Protein AF-A0A4Q3BVZ7-F1 (afdb_monomer)

Structure (mmCIF, N/CA/C/O backbone):
data_AF-A0A4Q3BVZ7-F1
#
_entry.id   AF-A0A4Q3BVZ7-F1
#
loop_
_atom_site.group_PDB
_atom_site.id
_atom_site.type_symbol
_atom_site.label_atom_id
_atom_site.label_alt_id
_atom_site.label_comp_id
_atom_site.label_asym_id
_atom_site.label_entity_id
_atom_site.label_seq_id
_atom_site.pdbx_PDB_ins_code
_atom_site.Cartn_x
_atom_site.Cartn_y
_atom_site.Cartn_z
_atom_site.occupancy
_atom_site.B_iso_or_equiv
_atom_site.auth_seq_id
_atom_site.auth_comp_id
_atom_site.auth_asym_id
_atom_site.auth_atom_id
_atom_site.pdbx_PDB_model_num
ATOM 1 N N . MET A 1 1 ? -24.307 -18.449 21.831 1.00 55.50 1 MET A N 1
ATOM 2 C CA . MET A 1 1 ? -22.964 -18.952 21.449 1.00 55.50 1 MET A CA 1
ATOM 3 C C . MET A 1 1 ? -21.964 -18.497 22.498 1.00 55.50 1 MET A C 1
ATOM 5 O O . MET A 1 1 ? -21.941 -17.309 22.785 1.00 55.50 1 MET A O 1
ATOM 9 N N . SER A 1 2 ? -21.179 -19.414 23.074 1.00 75.94 2 SER A N 1
ATOM 10 C CA . SER A 1 2 ? -20.132 -19.080 24.054 1.00 75.94 2 SER A CA 1
ATOM 11 C C . SER A 1 2 ? -19.159 -18.036 23.490 1.00 75.94 2 SER A C 1
ATOM 13 O O . SER A 1 2 ? -18.745 -18.138 22.331 1.00 75.94 2 SER A O 1
ATOM 15 N N . THR A 1 3 ? -18.784 -17.053 24.313 1.00 72.00 3 THR A N 1
ATOM 16 C CA . THR A 1 3 ? -17.763 -16.035 24.020 1.00 72.00 3 THR A CA 1
ATOM 17 C C . THR A 1 3 ? -16.492 -16.671 23.453 1.00 72.00 3 THR A C 1
ATOM 19 O O . THR A 1 3 ? -15.963 -16.180 22.461 1.00 72.00 3 THR A O 1
ATOM 22 N N . ALA A 1 4 ? -16.086 -17.839 23.965 1.00 73.94 4 ALA A N 1
ATOM 23 C CA . ALA A 1 4 ? -14.935 -18.592 23.467 1.00 73.94 4 ALA A CA 1
ATOM 24 C C . ALA A 1 4 ? -15.100 -19.056 22.006 1.00 73.94 4 ALA A C 1
ATOM 26 O O . ALA A 1 4 ? -14.177 -18.922 21.209 1.00 73.94 4 ALA A O 1
ATOM 27 N N . LYS A 1 5 ? -16.294 -19.525 21.611 1.00 68.69 5 LYS A N 1
ATOM 28 C CA . LYS A 1 5 ? -16.582 -19.941 20.224 1.00 68.69 5 LYS A CA 1
ATOM 29 C C . LYS A 1 5 ? -16.585 -18.745 19.266 1.00 68.69 5 LYS A C 1
ATOM 31 O O . LYS A 1 5 ? -16.128 -18.862 18.132 1.00 68.69 5 LYS A O 1
ATOM 36 N N . LYS A 1 6 ? -17.062 -17.582 19.729 1.00 69.94 6 LYS A N 1
ATOM 37 C CA . LYS A 1 6 ? -17.028 -16.329 18.958 1.00 69.94 6 LYS A CA 1
ATOM 38 C C . LYS A 1 6 ? -15.591 -15.829 18.778 1.00 69.94 6 LYS A C 1
ATOM 40 O O . LYS A 1 6 ? -15.213 -15.520 17.655 1.00 69.94 6 LYS A O 1
ATOM 45 N N . PHE A 1 7 ? -14.785 -15.819 19.841 1.00 70.44 7 PHE A N 1
ATOM 46 C CA . PHE A 1 7 ? -13.363 -15.472 19.769 1.00 70.44 7 PHE A CA 1
ATOM 47 C C . PHE A 1 7 ? -12.587 -16.422 18.855 1.00 70.44 7 PHE A C 1
ATOM 49 O O . PHE A 1 7 ? -11.911 -15.951 17.949 1.00 70.44 7 PHE A O 1
ATOM 56 N N . ALA A 1 8 ? -12.743 -17.739 19.011 1.00 74.25 8 ALA A N 1
ATOM 57 C CA . ALA A 1 8 ? -12.078 -18.724 18.157 1.00 74.25 8 ALA A CA 1
ATOM 58 C C . ALA A 1 8 ? -12.426 -18.533 16.670 1.00 74.25 8 ALA A C 1
ATOM 60 O O . ALA A 1 8 ? -11.534 -18.545 15.825 1.00 74.25 8 ALA A O 1
ATOM 61 N N . GLY A 1 9 ? -13.700 -18.276 16.347 1.00 73.31 9 GLY A N 1
ATOM 62 C CA . GLY A 1 9 ? -14.125 -17.991 14.974 1.00 73.31 9 GLY A CA 1
ATOM 63 C C . GLY A 1 9 ? -13.544 -16.689 14.412 1.00 73.31 9 GLY A C 1
ATOM 64 O O . GLY A 1 9 ? -13.112 -16.651 13.262 1.00 73.31 9 GLY A O 1
ATOM 65 N N . GLN A 1 10 ? -13.482 -15.622 15.216 1.00 70.88 10 GLN A N 1
ATOM 66 C CA . GLN A 1 10 ? -12.877 -14.355 14.794 1.00 70.88 10 GLN A CA 1
ATOM 67 C C . GLN A 1 10 ? -11.361 -14.492 14.601 1.00 70.88 10 GLN A C 1
ATOM 69 O O . GLN A 1 10 ? -10.842 -14.053 13.577 1.00 70.88 10 GLN A O 1
ATOM 74 N N . THR A 1 11 ? -10.666 -15.149 15.530 1.00 75.94 11 THR A N 1
ATOM 75 C CA . THR A 1 11 ? -9.227 -15.425 15.440 1.00 75.94 11 THR A CA 1
ATOM 76 C C . THR A 1 11 ? -8.896 -16.297 14.236 1.00 75.94 11 THR A C 1
ATOM 78 O O . THR A 1 11 ? -7.927 -16.005 13.545 1.00 75.94 11 THR A O 1
ATOM 81 N N . ALA A 1 12 ? -9.713 -17.310 13.932 1.00 79.12 12 ALA A N 1
ATOM 82 C CA . ALA A 1 12 ? -9.538 -18.119 12.732 1.00 79.12 12 ALA A CA 1
ATOM 83 C C . ALA A 1 12 ? -9.635 -17.256 11.466 1.00 79.12 12 ALA A C 1
ATOM 85 O O . ALA A 1 12 ? -8.724 -17.275 10.653 1.00 79.12 12 ALA A O 1
ATOM 86 N N . ILE A 1 13 ? -10.665 -16.415 11.326 1.00 74.12 13 ILE A N 1
ATOM 87 C CA . ILE A 1 13 ? -10.833 -15.569 10.129 1.00 74.12 13 ILE A CA 1
ATOM 88 C C . ILE A 1 13 ? -9.694 -14.548 9.987 1.00 74.12 13 ILE A C 1
ATOM 90 O O . ILE A 1 13 ? -9.124 -14.401 8.901 1.00 74.12 13 ILE A O 1
ATOM 94 N N . TYR A 1 14 ? -9.343 -13.842 11.067 1.00 72.75 14 TYR A N 1
ATOM 95 C CA . TYR A 1 14 ? -8.252 -12.864 11.037 1.00 72.75 14 TYR A CA 1
ATOM 96 C C . TYR A 1 14 ? -6.899 -13.542 10.789 1.00 72.75 14 TYR A C 1
ATOM 98 O O . TYR A 1 14 ? -6.142 -13.095 9.929 1.00 72.75 14 TYR A O 1
ATOM 106 N N . GLY A 1 15 ? -6.629 -14.649 11.482 1.00 78.31 15 GLY A N 1
ATOM 107 C CA . GLY A 1 15 ? -5.410 -15.437 11.337 1.00 78.31 15 GLY A CA 1
ATOM 108 C C . GLY A 1 15 ? -5.263 -16.014 9.934 1.00 78.31 15 GLY A C 1
ATOM 109 O O . GLY A 1 15 ? -4.227 -15.816 9.309 1.00 78.31 15 GLY A O 1
ATOM 110 N N . THR A 1 16 ? -6.310 -16.636 9.386 1.00 80.75 16 THR A N 1
ATOM 111 C CA . THR A 1 16 ? -6.315 -17.148 8.010 1.00 80.75 16 THR A CA 1
ATOM 112 C C . THR A 1 16 ? -6.066 -16.028 7.005 1.00 80.75 16 THR A C 1
ATOM 114 O O . THR A 1 16 ? -5.244 -16.201 6.112 1.00 80.75 16 THR A O 1
ATOM 117 N N . THR A 1 17 ? -6.685 -14.855 7.177 1.00 77.69 17 THR A N 1
ATOM 118 C CA . THR A 1 17 ? -6.429 -13.692 6.309 1.00 77.69 17 THR A CA 1
ATOM 119 C C . THR A 1 17 ? -4.948 -13.297 6.330 1.00 77.69 17 THR A C 1
ATOM 121 O O . THR A 1 17 ? -4.344 -13.087 5.280 1.00 77.69 17 THR A O 1
ATOM 124 N N . THR A 1 18 ? -4.331 -13.232 7.515 1.00 79.25 18 THR A N 1
ATOM 125 C CA . THR A 1 18 ? -2.904 -12.905 7.660 1.00 79.25 18 THR A CA 1
ATOM 126 C C . THR A 1 18 ? -1.993 -13.988 7.081 1.00 79.25 18 THR A C 1
ATOM 128 O O . THR A 1 18 ? -0.994 -13.663 6.440 1.00 79.25 18 THR A O 1
ATOM 131 N N . VAL A 1 19 ? -2.325 -15.265 7.277 1.00 85.25 19 VAL A N 1
ATOM 132 C CA . VAL A 1 19 ? -1.561 -16.393 6.728 1.00 85.25 19 VAL A CA 1
ATOM 133 C C . VAL A 1 19 ? -1.613 -16.375 5.204 1.00 85.25 19 VAL A C 1
ATOM 135 O O . VAL A 1 19 ? -0.565 -16.438 4.573 1.00 85.25 19 VAL A O 1
ATOM 138 N N . VAL A 1 20 ? -2.797 -16.205 4.609 1.00 83.81 20 VAL A N 1
ATOM 139 C CA . VAL A 1 20 ? -2.958 -16.097 3.150 1.00 83.81 20 VAL A CA 1
ATOM 140 C C . VAL A 1 20 ? -2.167 -14.911 2.604 1.00 83.81 20 VAL A C 1
ATOM 142 O O . VAL A 1 20 ? -1.452 -15.070 1.619 1.00 83.81 20 VAL A O 1
ATOM 145 N N . GLN A 1 21 ? -2.220 -13.753 3.272 1.00 79.56 21 GLN A N 1
ATOM 146 C CA . GLN A 1 21 ? -1.420 -12.588 2.889 1.00 79.56 21 GLN A CA 1
ATOM 147 C C . GLN A 1 21 ? 0.079 -12.925 2.858 1.00 79.56 21 GLN A C 1
ATOM 149 O O . GLN A 1 21 ? 0.749 -12.634 1.871 1.00 79.56 21 GLN A O 1
ATOM 154 N N . ARG A 1 22 ? 0.603 -13.580 3.903 1.00 83.50 22 ARG A N 1
ATOM 155 C CA . ARG A 1 22 ? 2.021 -13.970 3.967 1.00 83.50 22 ARG A CA 1
ATOM 156 C C . ARG A 1 22 ? 2.394 -15.009 2.912 1.00 83.50 22 ARG A C 1
ATOM 158 O O . ARG A 1 22 ? 3.423 -14.852 2.270 1.00 83.50 22 ARG A O 1
ATOM 165 N N . LEU A 1 23 ? 1.560 -16.028 2.705 1.00 86.44 23 LEU A N 1
ATOM 166 C CA . LEU A 1 23 ? 1.794 -17.066 1.698 1.00 86.44 23 LEU A CA 1
ATOM 167 C C . LEU A 1 23 ? 1.825 -16.484 0.283 1.00 86.44 23 LEU A C 1
ATOM 169 O O . LEU A 1 23 ? 2.722 -16.815 -0.488 1.00 86.44 23 LEU A O 1
ATOM 173 N N . LEU A 1 24 ? 0.896 -15.580 -0.046 1.00 83.44 24 LEU A N 1
ATOM 174 C CA . LEU A 1 24 ? 0.897 -14.884 -1.332 1.00 83.44 24 LEU A CA 1
ATOM 175 C C . LEU A 1 24 ? 2.172 -14.056 -1.506 1.00 83.44 24 LEU A C 1
ATOM 177 O O . LEU A 1 24 ? 2.826 -14.181 -2.537 1.00 83.44 24 LEU A O 1
ATOM 181 N N . SER A 1 25 ? 2.584 -13.286 -0.493 1.00 80.69 25 SER A N 1
ATOM 182 C CA . SER A 1 25 ? 3.858 -12.556 -0.538 1.00 80.69 25 SER A CA 1
ATOM 183 C C . SER A 1 25 ? 5.056 -13.488 -0.754 1.00 80.69 25 SER A C 1
ATOM 185 O O . SER A 1 25 ? 5.913 -13.187 -1.581 1.00 80.69 25 SER A O 1
ATOM 187 N N . SER A 1 26 ? 5.094 -14.643 -0.083 1.00 83.31 26 SER A N 1
ATOM 188 C CA . SER A 1 26 ? 6.157 -15.639 -0.258 1.00 83.31 26 SER A CA 1
ATOM 189 C C . SER A 1 26 ? 6.184 -16.262 -1.656 1.00 83.31 26 SER A C 1
ATOM 191 O O . SER A 1 26 ? 7.265 -16.578 -2.142 1.00 83.31 26 SER A O 1
ATOM 193 N N . ILE A 1 27 ? 5.032 -16.428 -2.315 1.00 84.94 27 ILE A N 1
ATOM 194 C CA . ILE A 1 27 ? 4.938 -16.945 -3.693 1.00 84.94 27 ILE A CA 1
ATOM 195 C C . ILE A 1 27 ? 5.289 -15.861 -4.725 1.00 84.94 27 ILE A C 1
ATOM 197 O O . ILE A 1 27 ? 5.869 -16.165 -5.765 1.00 84.94 27 ILE A O 1
ATOM 201 N N . LEU A 1 28 ? 4.991 -14.591 -4.445 1.00 81.31 28 LEU A N 1
ATOM 202 C CA . LEU A 1 28 ? 5.341 -13.469 -5.323 1.00 81.31 28 LEU A CA 1
ATOM 203 C C . LEU A 1 28 ? 6.846 -13.238 -5.415 1.00 81.31 28 LEU A C 1
ATOM 205 O O . LEU A 1 28 ? 7.345 -12.918 -6.488 1.00 81.31 28 LEU A O 1
ATOM 209 N N . THR A 1 29 ? 7.584 -13.428 -4.321 1.00 83.62 29 THR A N 1
ATOM 210 C CA . THR A 1 29 ? 9.043 -13.263 -4.303 1.00 83.62 29 THR A CA 1
ATOM 211 C C . THR A 1 29 ? 9.761 -14.053 -5.411 1.00 83.62 29 THR A C 1
ATOM 213 O O . THR A 1 29 ? 10.442 -13.418 -6.216 1.00 83.62 29 THR A O 1
ATOM 216 N N . PRO A 1 30 ? 9.615 -15.391 -5.537 1.00 83.25 30 PRO A N 1
ATOM 217 C CA . PRO A 1 30 ? 10.257 -16.149 -6.611 1.00 83.25 30 PRO A CA 1
ATOM 218 C C . PRO A 1 30 ? 9.713 -15.808 -8.005 1.00 83.25 30 PRO A C 1
ATOM 220 O O . PRO A 1 30 ? 10.413 -16.005 -8.996 1.00 83.25 30 PRO A O 1
ATOM 223 N N . LEU A 1 31 ? 8.479 -15.302 -8.112 1.00 83.38 31 LEU A N 1
ATOM 224 C CA . LEU A 1 31 ? 7.929 -14.831 -9.384 1.00 83.38 31 LEU A CA 1
ATOM 225 C C . LEU A 1 31 ? 8.618 -13.541 -9.839 1.00 83.38 31 LEU A C 1
ATOM 227 O O . LEU A 1 31 ? 9.029 -13.447 -10.994 1.00 83.38 31 LEU A O 1
ATOM 231 N N . TYR A 1 32 ? 8.806 -12.581 -8.931 1.00 81.69 32 TYR A N 1
ATOM 232 C CA . TYR A 1 32 ? 9.495 -11.329 -9.228 1.00 81.69 32 TYR A CA 1
ATOM 233 C C . TYR A 1 32 ? 10.983 -11.536 -9.513 1.00 81.69 32 TYR A C 1
ATOM 235 O O . TYR A 1 32 ? 11.488 -10.963 -10.474 1.00 81.69 32 TYR A O 1
ATOM 243 N N . THR A 1 33 ? 11.681 -12.385 -8.755 1.00 83.38 33 THR A N 1
ATOM 244 C CA . THR A 1 33 ? 13.119 -12.632 -8.975 1.00 83.38 33 THR A CA 1
ATOM 245 C C . THR A 1 33 ? 13.423 -13.405 -10.258 1.00 83.38 33 THR A C 1
ATOM 247 O O . THR A 1 33 ? 14.532 -13.310 -10.771 1.00 83.38 33 THR A O 1
ATOM 250 N N . ARG A 1 34 ? 12.460 -14.166 -10.797 1.00 83.25 34 ARG A N 1
ATOM 251 C CA . ARG A 1 34 ? 12.578 -14.805 -12.121 1.00 83.25 34 ARG A CA 1
ATOM 252 C C . ARG A 1 34 ? 12.228 -13.865 -13.270 1.00 83.25 34 ARG A C 1
ATOM 254 O O . ARG A 1 34 ? 12.722 -14.059 -14.376 1.00 83.25 34 ARG A O 1
ATOM 261 N N . ALA A 1 35 ? 11.340 -12.904 -13.031 1.00 78.81 35 ALA A N 1
ATOM 262 C CA . ALA A 1 35 ? 10.851 -11.998 -14.062 1.00 78.81 35 ALA A CA 1
ATOM 263 C C . ALA A 1 35 ? 11.710 -10.737 -14.235 1.00 78.81 35 ALA A C 1
ATOM 265 O O . ALA A 1 35 ? 11.787 -10.204 -15.342 1.00 78.81 35 ALA A O 1
ATOM 266 N N . TYR A 1 36 ? 12.343 -10.264 -13.161 1.00 78.06 36 TYR A N 1
ATOM 267 C CA . TYR A 1 36 ? 13.145 -9.044 -13.142 1.00 78.06 36 TYR A CA 1
ATOM 268 C C . TYR A 1 36 ? 14.621 -9.339 -12.871 1.00 78.06 36 TYR A C 1
ATOM 270 O O . TYR A 1 36 ? 14.962 -10.274 -12.150 1.00 78.06 36 TYR A O 1
ATOM 278 N N . ASP A 1 37 ? 15.502 -8.496 -13.418 1.00 77.81 37 ASP A N 1
ATOM 279 C CA . ASP A 1 37 ? 16.935 -8.540 -13.119 1.00 77.81 37 ASP A CA 1
ATOM 280 C C . ASP A 1 37 ? 17.181 -8.310 -11.610 1.00 77.81 37 ASP A C 1
ATOM 282 O O . ASP A 1 37 ? 16.508 -7.462 -11.007 1.00 77.81 37 ASP A O 1
ATOM 286 N N . PRO A 1 38 ? 18.147 -9.001 -10.975 1.00 78.00 38 PRO A N 1
ATOM 287 C CA . PRO A 1 38 ? 18.458 -8.818 -9.557 1.00 78.00 38 PRO A CA 1
ATOM 288 C C . PRO A 1 38 ? 18.690 -7.359 -9.140 1.00 78.00 38 PRO A C 1
ATOM 290 O O . PRO A 1 38 ? 18.253 -6.955 -8.060 1.00 78.00 38 PRO A O 1
ATOM 293 N N . LYS A 1 39 ? 19.329 -6.544 -9.995 1.00 74.56 39 LYS A N 1
ATOM 294 C CA . LYS A 1 39 ? 19.569 -5.115 -9.715 1.00 74.56 39 LYS A CA 1
ATOM 295 C C . LYS A 1 39 ? 18.266 -4.339 -9.590 1.00 74.56 39 LYS A C 1
ATOM 297 O O . LYS A 1 39 ? 18.135 -3.448 -8.759 1.00 74.56 39 LYS A O 1
ATOM 302 N N . VAL A 1 40 ? 17.306 -4.706 -10.420 1.00 72.50 40 VAL A N 1
ATOM 303 C CA . VAL A 1 40 ? 16.006 -4.069 -10.534 1.00 72.50 40 VAL A CA 1
ATOM 304 C C . VAL A 1 40 ? 15.074 -4.534 -9.405 1.00 72.50 40 VAL A C 1
ATOM 306 O O . VAL A 1 40 ? 14.408 -3.718 -8.772 1.00 72.50 40 VAL A O 1
ATOM 309 N N . TYR A 1 41 ? 15.090 -5.824 -9.063 1.00 78.50 41 TYR A N 1
ATOM 310 C CA . TYR A 1 41 ? 14.353 -6.353 -7.910 1.00 78.50 41 TYR A CA 1
ATOM 311 C C . TYR A 1 41 ? 14.866 -5.794 -6.567 1.00 78.50 41 TYR A C 1
ATOM 313 O O . TYR A 1 41 ? 14.081 -5.545 -5.648 1.00 78.50 41 TYR A O 1
ATOM 321 N N . SER A 1 42 ? 16.173 -5.531 -6.453 1.00 76.81 42 SER A N 1
ATOM 322 C CA . SER A 1 42 ? 16.777 -4.908 -5.265 1.00 76.81 42 SER A CA 1
ATOM 323 C C . SER A 1 42 ? 16.171 -3.536 -4.945 1.00 76.81 42 SER A C 1
ATOM 325 O O . SER A 1 42 ? 15.941 -3.231 -3.772 1.00 76.81 42 SER A O 1
ATOM 327 N N . VAL A 1 43 ? 15.810 -2.749 -5.965 1.00 76.81 43 VAL A N 1
ATOM 328 C CA . VAL A 1 43 ? 15.083 -1.475 -5.809 1.00 76.81 43 VAL A CA 1
ATOM 329 C C . VAL A 1 43 ? 13.773 -1.676 -5.073 1.00 76.81 43 VAL A C 1
ATOM 331 O O . VAL A 1 43 ? 13.500 -1.018 -4.071 1.00 76.81 43 VAL A O 1
ATOM 334 N N . PHE A 1 44 ? 12.967 -2.605 -5.583 1.00 76.62 44 PHE A N 1
ATOM 335 C CA . PHE A 1 44 ? 11.649 -2.910 -5.058 1.00 76.62 44 PHE A CA 1
ATOM 336 C C . PHE A 1 44 ? 11.740 -3.356 -3.599 1.00 76.62 44 PHE A C 1
ATOM 338 O O . PHE A 1 44 ? 11.052 -2.809 -2.737 1.00 76.62 44 PHE A O 1
ATOM 345 N N . SER A 1 45 ? 12.657 -4.283 -3.307 1.00 81.19 45 SER A N 1
ATOM 346 C CA . SER A 1 45 ? 12.884 -4.765 -1.944 1.00 81.19 45 SER A CA 1
ATOM 347 C C . SER A 1 45 ? 13.334 -3.638 -1.004 1.00 81.19 45 SER A C 1
ATOM 349 O O . SER A 1 45 ? 12.892 -3.576 0.144 1.00 81.19 45 SER A O 1
ATOM 351 N N . THR A 1 46 ? 14.185 -2.728 -1.483 1.00 83.31 46 THR A N 1
ATOM 352 C CA . THR A 1 46 ? 14.691 -1.589 -0.702 1.00 83.31 46 THR A CA 1
ATOM 353 C C . THR A 1 46 ? 13.567 -0.610 -0.367 1.00 83.31 46 THR A C 1
ATOM 355 O O . THR A 1 46 ? 13.375 -0.268 0.799 1.00 83.31 46 THR A O 1
ATOM 358 N N . LEU A 1 47 ? 12.754 -0.227 -1.358 1.00 84.25 47 LEU A N 1
ATOM 359 C CA . LEU A 1 47 ? 11.586 0.633 -1.152 1.00 84.25 47 LEU A CA 1
ATOM 360 C C . LEU A 1 47 ? 10.578 0.002 -0.180 1.00 84.25 47 LEU A C 1
ATOM 362 O O . LEU A 1 47 ? 10.154 0.660 0.765 1.00 84.25 47 LEU A O 1
ATOM 366 N N . TYR A 1 48 ? 10.253 -1.285 -0.327 1.00 83.69 48 TYR A N 1
ATOM 367 C CA . TYR A 1 48 ? 9.355 -1.978 0.609 1.00 83.69 48 TYR A CA 1
ATOM 368 C C . TYR A 1 48 ? 9.916 -2.083 2.034 1.00 83.69 48 TYR A C 1
ATOM 370 O O . TYR A 1 48 ? 9.152 -2.097 2.999 1.00 83.69 48 TYR A O 1
ATOM 378 N N . SER A 1 49 ? 11.240 -2.107 2.191 1.00 87.50 49 SER A N 1
ATOM 379 C CA . SER A 1 49 ? 11.872 -2.087 3.514 1.00 87.50 49 SER A CA 1
ATOM 380 C C . SER A 1 49 ? 11.680 -0.724 4.187 1.00 87.50 49 SER A C 1
ATOM 382 O O . SER A 1 49 ? 11.278 -0.658 5.350 1.00 87.50 49 SER A O 1
ATOM 384 N N . TYR A 1 50 ? 11.860 0.370 3.437 1.00 88.88 50 TYR A N 1
ATOM 385 C CA . TYR A 1 50 ? 11.524 1.715 3.911 1.00 88.88 50 TYR A CA 1
ATOM 386 C C . TYR A 1 50 ? 10.024 1.884 4.179 1.00 88.88 50 TYR A C 1
ATOM 388 O O . TYR A 1 50 ? 9.658 2.568 5.134 1.00 88.88 50 TYR A O 1
ATOM 396 N N . ALA A 1 51 ? 9.155 1.224 3.405 1.00 89.31 51 ALA A N 1
ATOM 397 C CA . ALA A 1 51 ? 7.707 1.289 3.599 1.00 89.31 51 ALA A CA 1
ATOM 398 C C . ALA A 1 51 ? 7.283 0.835 4.991 1.00 89.31 51 ALA A C 1
ATOM 400 O O . ALA A 1 51 ? 6.446 1.479 5.612 1.00 89.31 51 ALA A O 1
ATOM 401 N N . ALA A 1 52 ? 7.872 -0.251 5.500 1.00 87.69 52 ALA A N 1
ATOM 402 C CA . ALA A 1 52 ? 7.535 -0.772 6.821 1.00 87.69 52 ALA A CA 1
ATOM 403 C C . ALA A 1 52 ? 7.819 0.256 7.930 1.00 87.69 52 ALA A C 1
ATOM 405 O O . ALA A 1 52 ? 6.999 0.450 8.829 1.00 87.69 52 ALA A O 1
ATOM 406 N N . VAL A 1 53 ? 8.956 0.952 7.834 1.00 91.12 53 VAL A N 1
ATOM 407 C CA . VAL A 1 53 ? 9.353 1.997 8.788 1.00 91.12 53 VAL A CA 1
ATOM 408 C C . VAL A 1 53 ? 8.460 3.229 8.644 1.00 91.12 53 VAL A C 1
ATOM 410 O O . VAL A 1 53 ? 7.926 3.728 9.635 1.00 91.12 53 VAL A O 1
ATOM 413 N N . LEU A 1 54 ? 8.254 3.696 7.410 1.00 92.31 54 LEU A N 1
ATOM 414 C CA . LEU A 1 54 ? 7.432 4.871 7.128 1.00 92.31 54 LEU A CA 1
ATOM 415 C C . LEU A 1 54 ? 5.968 4.648 7.512 1.00 92.31 54 LEU A C 1
ATOM 417 O O . LEU A 1 54 ? 5.365 5.548 8.082 1.00 92.31 54 LEU A O 1
ATOM 421 N N . GLN A 1 55 ? 5.413 3.451 7.308 1.00 90.44 55 GLN A N 1
ATOM 422 C CA . GLN A 1 55 ? 4.054 3.144 7.755 1.00 90.44 55 GLN A CA 1
ATOM 423 C C . GLN A 1 55 ? 3.913 3.105 9.264 1.00 90.44 55 GLN A C 1
ATOM 425 O O . GLN A 1 55 ? 2.899 3.572 9.777 1.00 90.44 55 GLN A O 1
ATOM 430 N N . ALA A 1 56 ? 4.907 2.596 9.993 1.00 88.88 56 ALA A N 1
ATOM 431 C CA . ALA A 1 56 ? 4.881 2.675 11.448 1.00 88.88 56 ALA A CA 1
ATOM 432 C C . ALA A 1 56 ? 4.857 4.140 11.925 1.00 88.88 56 ALA A C 1
ATOM 434 O O . ALA A 1 56 ? 4.106 4.476 12.844 1.00 88.88 56 ALA A O 1
ATOM 435 N N . LEU A 1 57 ? 5.622 5.013 11.260 1.00 91.31 57 LEU A N 1
ATOM 436 C CA . LEU A 1 57 ? 5.661 6.447 11.543 1.00 91.31 57 LEU A CA 1
ATOM 437 C C . LEU A 1 57 ? 4.339 7.146 11.182 1.00 91.31 57 LEU A C 1
ATOM 439 O O . LEU A 1 57 ? 3.778 7.853 12.016 1.00 91.31 57 LEU A O 1
ATOM 443 N N . LEU A 1 58 ? 3.818 6.917 9.973 1.00 90.62 58 LEU A N 1
ATOM 444 C CA . LEU A 1 58 ? 2.592 7.538 9.454 1.00 90.62 58 LEU A CA 1
ATOM 445 C C . LEU A 1 58 ? 1.335 7.075 10.187 1.00 90.62 58 LEU A C 1
ATOM 447 O O . LEU A 1 58 ? 0.430 7.871 10.429 1.00 90.62 58 LEU A O 1
ATOM 451 N N . ALA A 1 59 ? 1.287 5.805 10.593 1.00 87.50 59 ALA A N 1
ATOM 452 C CA . ALA A 1 59 ? 0.215 5.307 11.441 1.00 87.50 59 ALA A CA 1
ATOM 453 C C . ALA A 1 59 ? 0.227 5.974 12.825 1.00 87.50 59 ALA A C 1
ATOM 455 O O . ALA A 1 59 ? -0.803 5.966 13.494 1.00 87.50 59 ALA A O 1
ATOM 456 N N . PHE A 1 60 ? 1.367 6.527 13.264 1.00 86.62 60 PHE A N 1
ATOM 457 C CA . PHE A 1 60 ? 1.537 7.309 14.493 1.00 86.62 60 PHE A CA 1
ATOM 458 C C . PHE A 1 60 ? 0.926 6.649 15.748 1.00 86.62 60 PHE A C 1
ATOM 460 O O . PHE A 1 60 ? 0.362 7.308 16.618 1.00 86.62 60 PHE A O 1
ATOM 467 N N . GLY A 1 61 ? 0.941 5.311 15.820 1.00 86.44 61 GLY A N 1
ATOM 468 C CA . GLY A 1 61 ? 0.277 4.561 16.897 1.00 86.44 61 GLY A CA 1
ATOM 469 C C . GLY A 1 61 ? -1.229 4.853 17.043 1.00 86.44 61 GLY A C 1
ATOM 470 O O . GLY A 1 61 ? -1.831 4.561 18.079 1.00 86.44 61 GLY A O 1
ATOM 471 N N . MET A 1 62 ? -1.867 5.437 16.026 1.00 91.50 62 MET A N 1
ATOM 472 C CA . MET A 1 62 ? -3.258 5.879 16.089 1.00 91.50 62 MET A CA 1
ATOM 473 C C . MET A 1 62 ? -4.231 4.717 16.182 1.00 91.50 62 MET A C 1
ATOM 475 O O . MET A 1 62 ? -5.310 4.873 16.739 1.00 91.50 62 MET A O 1
ATOM 479 N N . GLU A 1 63 ?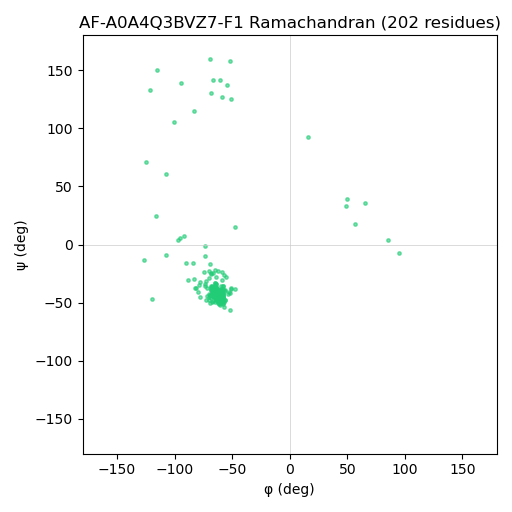 -3.846 3.537 15.708 1.00 88.50 63 GLU A N 1
ATOM 480 C CA . GLU A 1 63 ? -4.647 2.331 15.851 1.00 88.50 63 GLU A CA 1
ATOM 481 C C . GLU A 1 63 ? -4.889 1.967 17.327 1.00 88.50 63 GLU A C 1
ATOM 483 O O . GLU A 1 63 ? -6.035 1.799 17.746 1.00 88.50 63 GLU A O 1
ATOM 488 N N . THR A 1 64 ? -3.833 1.889 18.142 1.00 89.50 64 THR A N 1
ATOM 489 C CA . THR A 1 64 ? -3.955 1.547 19.570 1.00 89.50 64 THR A CA 1
ATOM 490 C C . THR A 1 64 ? -4.656 2.662 20.341 1.00 89.50 64 THR A C 1
ATOM 492 O O . THR A 1 64 ? -5.522 2.397 21.180 1.00 89.50 64 THR A O 1
ATOM 495 N N . THR A 1 65 ? -4.349 3.917 20.002 1.00 91.50 65 THR A N 1
ATOM 496 C CA . THR A 1 65 ? -5.005 5.100 20.567 1.00 91.50 65 THR A CA 1
ATOM 497 C C . THR A 1 65 ? -6.504 5.101 20.266 1.00 91.50 65 THR A C 1
ATOM 499 O O . THR A 1 65 ? -7.308 5.303 21.177 1.00 91.50 65 THR A O 1
ATOM 502 N N . PHE A 1 66 ? -6.895 4.793 19.029 1.00 92.44 66 PHE A N 1
ATOM 503 C CA . PHE A 1 66 ? -8.289 4.693 18.607 1.00 92.44 66 PHE A CA 1
ATOM 504 C C . PHE A 1 66 ? -9.055 3.672 19.456 1.00 92.44 66 PHE A C 1
ATOM 506 O O . PHE A 1 66 ? -10.092 4.015 20.022 1.00 92.44 66 PHE A O 1
ATOM 513 N N . PHE A 1 67 ? -8.523 2.456 19.637 1.00 90.25 67 PHE A N 1
ATOM 514 C CA . PHE A 1 67 ? -9.168 1.444 20.484 1.00 90.25 67 PHE A CA 1
ATOM 515 C C . PHE A 1 67 ? -9.273 1.875 21.949 1.00 90.25 67 PHE A C 1
ATOM 517 O O . PHE A 1 67 ? -10.316 1.681 22.578 1.00 90.25 67 PHE A O 1
ATOM 524 N N . ARG A 1 68 ? -8.225 2.503 22.495 1.00 90.38 68 ARG A N 1
ATOM 525 C CA . ARG A 1 68 ? -8.229 3.005 23.876 1.00 90.38 68 ARG A CA 1
ATOM 526 C C . ARG A 1 68 ? -9.343 4.030 24.097 1.00 90.38 68 ARG A C 1
ATOM 528 O O . ARG A 1 68 ? -10.096 3.912 25.061 1.00 90.38 68 ARG A O 1
ATOM 535 N N . TYR A 1 69 ? -9.466 5.017 23.211 1.00 91.62 69 TYR A N 1
ATOM 536 C CA . TYR A 1 69 ? -10.482 6.066 23.337 1.00 91.62 69 TYR A CA 1
ATOM 537 C C . TYR A 1 69 ? -11.893 5.569 23.025 1.00 91.62 69 TYR A C 1
ATOM 539 O O . TYR A 1 69 ? -12.842 6.030 23.654 1.00 91.62 69 TYR A O 1
ATOM 547 N N . LEU A 1 70 ? -12.038 4.595 22.126 1.00 91.00 70 LEU A N 1
ATOM 548 C CA . LEU A 1 70 ? -13.330 3.982 21.823 1.00 91.00 70 LEU A CA 1
ATOM 549 C C . LEU A 1 70 ? -13.905 3.212 23.025 1.00 91.00 70 LEU A C 1
ATOM 551 O O . LEU A 1 70 ? -15.118 3.217 23.221 1.00 91.00 70 LEU A O 1
ATOM 555 N N . ASN A 1 71 ? -13.040 2.606 23.846 1.00 87.81 71 ASN A N 1
ATOM 556 C CA . ASN A 1 71 ? -13.432 1.954 25.099 1.00 87.81 71 ASN A CA 1
ATOM 557 C C . ASN A 1 71 ? -13.658 2.952 26.247 1.00 87.81 71 ASN A C 1
ATOM 559 O O . ASN A 1 71 ? -14.541 2.738 27.070 1.00 87.81 71 ASN A O 1
ATOM 563 N N . LYS A 1 72 ? -12.877 4.040 26.307 1.00 89.69 72 LYS A N 1
ATOM 564 C CA . LYS A 1 72 ? -12.992 5.066 27.359 1.00 89.69 72 LYS A CA 1
ATOM 565 C C . LYS A 1 72 ? -14.225 5.963 27.192 1.00 89.69 72 LYS A C 1
ATOM 567 O O . LYS A 1 72 ? -14.795 6.394 28.186 1.00 89.69 72 LYS A O 1
ATOM 572 N N . HIS A 1 73 ? -14.624 6.244 25.951 1.00 90.25 73 HIS A N 1
ATOM 573 C CA . HIS A 1 73 ? -15.752 7.119 25.622 1.00 90.25 73 HIS A CA 1
ATOM 574 C C . HIS A 1 73 ? -16.772 6.390 24.730 1.00 90.25 73 HIS A C 1
ATOM 576 O O . HIS A 1 73 ? -16.887 6.694 23.535 1.00 90.25 73 HIS A O 1
ATOM 582 N N . PRO A 1 74 ? -17.520 5.417 25.284 1.00 83.88 74 PRO A N 1
ATOM 583 C CA . PRO A 1 74 ? -18.464 4.601 24.519 1.00 83.88 74 PRO A CA 1
ATOM 584 C C . PRO A 1 74 ? -19.602 5.415 23.883 1.00 83.88 74 PRO A C 1
ATOM 586 O O . PRO A 1 74 ? -20.140 4.989 22.860 1.00 83.88 74 PRO A O 1
ATOM 589 N N . ASP A 1 75 ? -19.910 6.597 24.416 1.00 89.44 75 ASP A N 1
ATOM 590 C CA . ASP A 1 75 ? -20.977 7.477 23.919 1.00 89.44 75 ASP A CA 1
ATOM 591 C C . ASP A 1 75 ? -20.521 8.361 22.743 1.00 89.44 75 ASP A C 1
ATOM 593 O O . ASP A 1 75 ? -21.335 8.902 21.998 1.00 89.44 75 ASP A O 1
ATOM 597 N N . GLN A 1 76 ? -19.206 8.483 22.519 1.00 90.81 76 GLN A N 1
ATOM 598 C CA . GLN A 1 76 ? -18.611 9.415 21.550 1.00 90.81 76 GLN A CA 1
ATOM 599 C C . GLN A 1 76 ? -17.866 8.712 20.404 1.00 90.81 76 GLN A C 1
ATOM 601 O O . GLN A 1 76 ? -17.007 9.302 19.746 1.00 90.81 76 GLN A O 1
ATOM 606 N N . LYS A 1 77 ? -18.211 7.455 20.092 1.00 88.94 77 LYS A N 1
ATOM 607 C CA . LYS A 1 77 ? -17.513 6.637 19.072 1.00 88.94 77 LYS A CA 1
ATOM 608 C C . LYS A 1 77 ? -17.355 7.334 17.717 1.00 88.94 77 LYS A C 1
ATOM 610 O O . LYS A 1 77 ? -16.313 7.207 17.076 1.00 88.94 77 LYS A O 1
ATOM 615 N N . LYS A 1 78 ? -18.372 8.088 17.276 1.00 89.88 78 LYS A N 1
ATO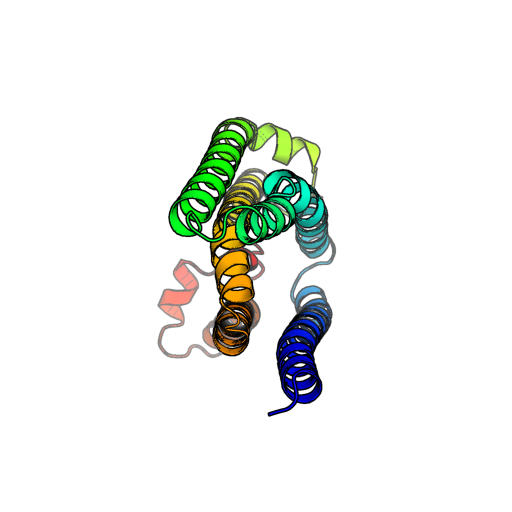M 616 C CA . LYS A 1 78 ? -18.337 8.830 16.003 1.00 89.88 78 LYS A CA 1
ATOM 617 C C . LYS A 1 78 ? -17.292 9.947 16.024 1.00 89.88 78 LYS A C 1
ATOM 619 O O . LYS A 1 78 ? -16.576 10.113 15.041 1.00 89.88 78 LYS A O 1
ATOM 624 N N . GLN A 1 79 ? -17.183 10.672 17.134 1.00 92.44 79 GLN A N 1
ATOM 625 C CA . GLN A 1 79 ? -16.203 11.743 17.303 1.00 92.44 79 GLN A CA 1
ATOM 626 C C . GLN A 1 79 ? -14.782 11.178 17.397 1.00 92.44 79 GLN A C 1
ATOM 628 O O . GLN A 1 79 ? -13.892 11.672 16.713 1.00 92.44 79 GLN A O 1
ATOM 633 N N . VA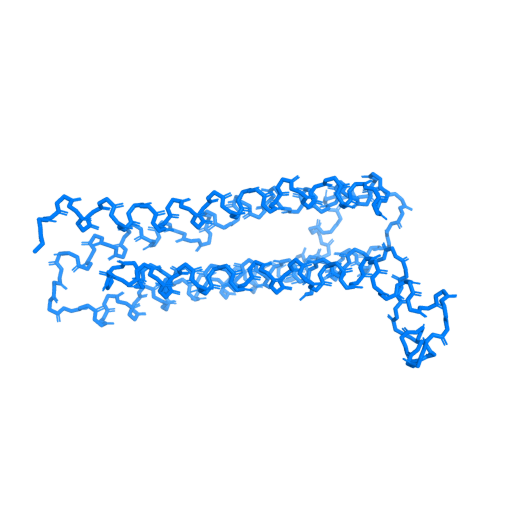L A 1 80 ? -14.586 10.089 18.152 1.00 92.81 80 VAL A N 1
ATOM 634 C CA . VAL A 1 80 ? -13.292 9.386 18.243 1.00 92.81 80 VAL A CA 1
ATOM 635 C C . VAL A 1 80 ? -12.827 8.916 16.863 1.00 92.81 80 VAL A C 1
ATOM 637 O O . VAL A 1 80 ? -11.668 9.121 16.500 1.00 92.81 80 VAL A O 1
ATOM 640 N N . TYR A 1 81 ? -13.732 8.337 16.066 1.00 92.69 81 TYR A N 1
ATOM 641 C CA . TYR A 1 81 ? -13.439 7.957 14.684 1.00 92.69 81 TYR A CA 1
ATOM 642 C C . TYR A 1 81 ? -13.077 9.161 13.815 1.00 92.69 81 TYR A C 1
ATOM 644 O O . TYR A 1 81 ? -12.040 9.130 13.161 1.00 92.69 81 TYR A O 1
ATOM 652 N N . ASN A 1 82 ? -13.902 10.213 13.818 1.00 93.12 82 ASN A N 1
ATOM 653 C CA . ASN A 1 82 ? -13.682 11.380 12.969 1.00 93.12 82 ASN A CA 1
ATOM 654 C C . ASN A 1 82 ? -12.348 12.063 13.300 1.00 93.12 82 ASN A C 1
ATOM 656 O O . ASN A 1 82 ? -11.557 12.323 12.401 1.00 93.12 82 ASN A O 1
ATOM 660 N N . ASN A 1 83 ? -12.052 12.264 14.585 1.00 93.50 83 ASN A N 1
ATOM 661 C CA . ASN A 1 83 ? -10.791 12.858 15.019 1.00 93.50 83 ASN A CA 1
ATOM 662 C C . ASN A 1 83 ? -9.598 11.985 14.622 1.00 93.50 83 ASN A C 1
ATOM 664 O O . ASN A 1 83 ? -8.631 12.495 14.069 1.00 93.50 83 ASN A O 1
ATOM 668 N N . SER A 1 84 ? -9.675 10.669 14.845 1.00 93.25 84 SER A N 1
ATOM 669 C CA . SER A 1 84 ? -8.573 9.763 14.494 1.00 93.25 84 SER A CA 1
ATOM 670 C C . SER A 1 84 ? -8.321 9.736 12.988 1.00 93.25 84 SER A C 1
ATOM 672 O O . SER A 1 84 ? -7.175 9.758 12.548 1.00 93.25 84 SER A O 1
ATOM 674 N N . PHE A 1 85 ? -9.395 9.726 12.199 1.00 93.75 85 PHE A N 1
ATOM 675 C CA . PHE A 1 85 ? -9.335 9.754 10.744 1.00 93.75 85 PHE A CA 1
ATOM 676 C C . PHE A 1 85 ? -8.698 11.048 10.227 1.00 93.75 85 PHE A C 1
ATOM 678 O O . PHE A 1 85 ? -7.775 10.988 9.420 1.00 93.75 85 PHE A O 1
ATOM 685 N N . TRP A 1 86 ? -9.144 12.207 10.723 1.00 93.94 86 TRP A N 1
ATOM 686 C CA . TRP A 1 86 ? -8.609 13.505 10.306 1.00 93.94 86 TRP A CA 1
ATOM 687 C C . TRP A 1 86 ? -7.162 13.721 10.736 1.00 93.94 86 TRP A C 1
ATOM 689 O O . TRP A 1 86 ? -6.390 14.269 9.959 1.00 93.94 86 TRP A O 1
ATOM 699 N N . VAL A 1 87 ? -6.767 13.261 11.925 1.00 94.12 87 VAL A N 1
ATOM 700 C CA . VAL A 1 87 ? -5.371 13.357 12.378 1.00 94.12 87 VAL A CA 1
ATOM 701 C C . VAL A 1 87 ? -4.451 12.563 11.456 1.00 94.12 87 VAL A C 1
ATOM 703 O O . VAL A 1 87 ? -3.474 13.116 10.960 1.00 94.12 87 VAL A O 1
ATOM 706 N N . VAL A 1 88 ? -4.779 11.299 11.166 1.00 93.75 88 VAL A N 1
ATOM 707 C CA . VAL A 1 88 ? -3.963 10.477 10.257 1.00 93.75 88 VAL A CA 1
ATOM 708 C C . VAL A 1 88 ? -3.946 11.066 8.851 1.00 93.75 88 VAL A C 1
ATOM 710 O O . VAL A 1 88 ? -2.891 11.111 8.220 1.00 93.75 88 VAL A O 1
ATOM 713 N N . PHE A 1 89 ? -5.082 11.578 8.373 1.00 93.81 89 PHE A N 1
ATOM 714 C CA . PHE A 1 89 ? -5.152 12.262 7.086 1.00 93.81 89 PHE A CA 1
ATOM 715 C C . PHE A 1 89 ? -4.226 13.485 7.040 1.00 93.81 89 PHE A C 1
ATOM 717 O O . PHE A 1 89 ? -3.407 13.589 6.133 1.00 93.81 89 PHE A O 1
ATOM 724 N N . LEU A 1 90 ? -4.285 14.373 8.036 1.00 94.38 90 LEU A N 1
ATOM 725 C CA . LEU A 1 90 ? -3.445 15.573 8.095 1.00 94.38 90 LEU A CA 1
ATOM 726 C C . LEU A 1 90 ? -1.955 15.236 8.194 1.00 94.38 90 LEU A C 1
ATOM 728 O O . LEU A 1 90 ? -1.159 15.841 7.483 1.00 94.38 90 LEU A O 1
ATOM 732 N N . VAL A 1 91 ? -1.579 14.249 9.013 1.00 94.12 91 VAL A N 1
ATOM 733 C CA . VAL A 1 91 ? -0.192 13.760 9.098 1.00 94.12 91 VAL A CA 1
ATOM 734 C C . VAL A 1 91 ? 0.275 13.223 7.746 1.00 94.12 91 VAL A C 1
ATOM 736 O O . VAL A 1 91 ? 1.377 13.544 7.307 1.00 94.12 91 VAL A O 1
ATOM 739 N N . SER A 1 92 ? -0.574 12.463 7.052 1.00 93.62 92 SER A N 1
ATOM 740 C CA . SER A 1 92 ? -0.238 11.890 5.745 1.00 93.62 92 SER A CA 1
ATOM 741 C C . SER A 1 92 ? -0.109 12.962 4.655 1.00 93.62 92 SER A C 1
ATOM 743 O O . SER A 1 92 ? 0.811 12.905 3.841 1.00 93.62 92 SER A O 1
ATOM 745 N N . ILE A 1 93 ? -0.978 13.979 4.663 1.00 94.44 93 ILE A N 1
ATOM 746 C CA . ILE A 1 93 ? -0.878 15.134 3.759 1.00 94.44 93 ILE A CA 1
ATOM 747 C C . ILE A 1 93 ? 0.377 15.952 4.059 1.00 94.44 93 ILE A C 1
ATOM 749 O O . ILE A 1 93 ? 1.093 16.319 3.132 1.00 94.44 93 ILE A O 1
ATOM 753 N N . PHE A 1 94 ? 0.683 16.208 5.332 1.00 94.69 94 PHE A N 1
ATOM 754 C CA . PHE A 1 94 ? 1.888 16.938 5.718 1.00 94.69 94 PHE A CA 1
ATOM 755 C C . PHE A 1 94 ? 3.156 16.187 5.298 1.00 94.69 94 PHE A C 1
ATOM 757 O O . PHE A 1 94 ? 4.073 16.783 4.735 1.00 94.69 94 PHE A O 1
ATOM 764 N N . PHE A 1 95 ? 3.176 14.866 5.486 1.00 94.44 95 PHE A N 1
ATOM 765 C CA . PHE A 1 95 ? 4.243 14.010 4.982 1.00 94.44 95 PHE A CA 1
ATOM 766 C C . PHE A 1 95 ? 4.392 14.118 3.463 1.00 94.44 95 PHE A C 1
ATOM 768 O O . PHE A 1 95 ? 5.510 14.266 2.985 1.00 94.44 95 PHE A O 1
ATOM 775 N N . LEU A 1 96 ? 3.296 14.097 2.702 1.00 93.88 96 LEU A N 1
ATOM 776 C CA . LEU A 1 96 ? 3.345 14.212 1.243 1.00 93.88 96 LEU A CA 1
ATOM 777 C C . LEU A 1 96 ? 3.849 15.593 0.799 1.00 93.88 96 LEU A C 1
ATOM 779 O O . LEU A 1 96 ? 4.725 15.672 -0.060 1.00 93.88 96 LEU A O 1
ATOM 783 N N . LEU A 1 97 ? 3.350 16.669 1.414 1.00 93.88 97 LEU A N 1
ATOM 784 C CA . LEU A 1 97 ? 3.797 18.041 1.148 1.00 93.88 97 LEU A CA 1
ATOM 785 C C . LEU A 1 97 ? 5.287 18.226 1.436 1.00 93.88 97 LEU A C 1
ATOM 787 O O . LEU A 1 97 ? 5.958 18.954 0.710 1.00 93.88 97 LEU A O 1
ATOM 791 N N . PHE A 1 98 ? 5.807 17.551 2.462 1.00 93.12 98 PHE A N 1
ATOM 792 C CA . PHE A 1 98 ? 7.228 17.573 2.771 1.00 93.12 98 PHE A CA 1
ATOM 793 C C . PHE A 1 98 ? 8.031 16.665 1.834 1.00 93.12 98 PHE A C 1
ATOM 795 O O . PHE A 1 98 ? 9.057 17.083 1.322 1.00 93.12 98 PHE A O 1
ATOM 802 N N . ALA A 1 99 ? 7.580 15.441 1.559 1.00 92.00 99 ALA A N 1
ATOM 803 C CA . ALA A 1 99 ? 8.344 14.450 0.804 1.00 92.00 99 ALA A CA 1
ATOM 804 C C . ALA A 1 99 ? 8.424 14.751 -0.702 1.00 92.00 99 ALA A C 1
ATOM 806 O O . ALA A 1 99 ? 9.460 14.496 -1.316 1.00 92.00 99 ALA A O 1
ATOM 807 N N . VAL A 1 100 ? 7.360 15.296 -1.307 1.00 91.50 100 VAL A N 1
ATOM 808 C CA . VAL A 1 100 ? 7.280 15.519 -2.762 1.00 91.50 100 VAL A CA 1
ATOM 809 C C . VAL A 1 100 ? 8.369 16.469 -3.293 1.00 91.50 100 VAL A C 1
ATOM 811 O O . VAL A 1 100 ? 9.034 16.104 -4.265 1.00 91.50 100 VAL A O 1
ATOM 814 N N . PRO A 1 101 ? 8.632 17.637 -2.678 1.00 92.62 101 PRO A N 1
ATOM 815 C CA . PRO A 1 101 ? 9.724 18.517 -3.102 1.00 92.62 101 PRO A CA 1
ATOM 816 C C . PRO A 1 101 ? 11.107 17.853 -3.063 1.00 92.62 101 PRO A C 1
ATOM 818 O O . PRO A 1 101 ? 11.962 18.163 -3.889 1.00 92.62 101 PRO A O 1
ATOM 821 N N . PHE A 1 102 ? 11.325 16.907 -2.143 1.00 90.56 102 PHE A N 1
ATOM 822 C CA . PHE A 1 102 ? 12.609 16.221 -1.976 1.00 90.56 102 PHE A CA 1
ATOM 823 C C . PHE A 1 102 ? 12.730 14.923 -2.780 1.00 90.56 102 PHE A C 1
ATOM 825 O O . PHE A 1 102 ? 13.732 14.228 -2.632 1.00 90.56 102 PHE A O 1
ATOM 832 N N . ILE A 1 103 ? 11.775 14.586 -3.659 1.00 88.44 103 ILE A N 1
ATOM 833 C CA . ILE A 1 103 ? 11.825 13.339 -4.447 1.00 88.44 103 ILE A CA 1
ATOM 834 C C . ILE A 1 103 ? 13.146 13.198 -5.203 1.00 88.44 103 ILE A C 1
ATOM 836 O O . ILE A 1 103 ? 13.730 12.119 -5.190 1.00 88.44 103 ILE A O 1
ATOM 840 N N . HIS A 1 104 ? 13.645 14.274 -5.813 1.00 85.94 104 HIS A N 1
ATOM 841 C CA . HIS A 1 104 ? 14.911 14.241 -6.544 1.00 85.94 104 HIS A CA 1
ATOM 842 C C . HIS A 1 104 ? 16.102 13.904 -5.628 1.00 85.94 104 HIS A C 1
ATOM 844 O O . HIS A 1 104 ? 16.943 13.068 -5.958 1.00 85.94 104 HIS A O 1
ATOM 850 N N . THR A 1 105 ? 16.149 14.500 -4.433 1.00 85.50 105 THR A N 1
ATOM 851 C CA . THR A 1 105 ? 17.186 14.232 -3.426 1.00 85.50 105 THR A CA 1
ATOM 852 C C . THR A 1 105 ? 17.083 12.812 -2.876 1.00 85.50 105 THR A C 1
ATOM 854 O O . THR A 1 105 ? 18.095 12.125 -2.759 1.00 85.50 105 THR A O 1
ATOM 857 N N . ILE A 1 106 ? 15.866 12.341 -2.588 1.00 82.75 106 ILE A N 1
ATOM 858 C CA . ILE A 1 106 ? 15.598 10.971 -2.130 1.00 82.75 106 ILE A CA 1
ATOM 859 C C . ILE A 1 106 ? 16.033 9.971 -3.211 1.00 82.75 106 ILE A C 1
ATOM 861 O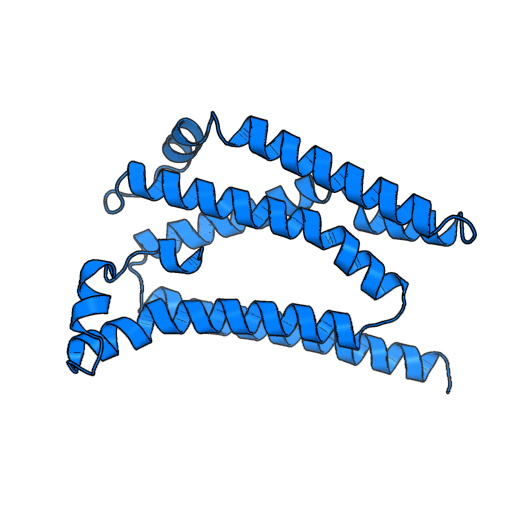 O . ILE A 1 106 ? 16.720 8.995 -2.907 1.00 82.75 106 ILE A O 1
ATOM 865 N N . ALA A 1 107 ? 15.704 10.251 -4.477 1.00 81.75 107 ALA A N 1
ATOM 866 C CA . ALA A 1 107 ? 16.120 9.451 -5.622 1.00 81.75 107 ALA A CA 1
ATOM 867 C C . ALA A 1 107 ? 17.650 9.352 -5.712 1.00 81.75 107 ALA A C 1
ATOM 869 O O . ALA A 1 107 ? 18.205 8.266 -5.875 1.00 81.75 107 ALA A O 1
ATOM 870 N N . GLY A 1 108 ? 18.335 10.486 -5.540 1.00 77.00 108 GLY A N 1
ATOM 871 C CA . GLY A 1 108 ? 19.792 10.568 -5.525 1.00 77.00 108 GLY A CA 1
ATOM 872 C C . GLY A 1 108 ? 20.461 9.902 -4.319 1.00 77.00 108 GLY A C 1
ATOM 873 O O . GLY A 1 108 ? 21.608 9.486 -4.445 1.00 77.00 108 GLY A O 1
ATOM 874 N N . PHE A 1 109 ? 19.779 9.770 -3.177 1.00 76.81 109 PHE A N 1
ATOM 875 C CA . PHE A 1 109 ? 20.321 9.124 -1.974 1.00 76.81 109 PHE A CA 1
ATOM 876 C C . PHE A 1 109 ? 20.212 7.597 -2.029 1.00 76.81 109 PHE A C 1
ATOM 878 O O . PHE A 1 109 ? 21.133 6.896 -1.620 1.00 76.81 109 PHE A O 1
ATOM 885 N N . ILE A 1 110 ? 19.112 7.077 -2.581 1.00 72.69 110 ILE A N 1
ATOM 886 C CA . ILE A 1 110 ? 18.864 5.630 -2.675 1.00 72.69 110 ILE A CA 1
ATOM 887 C C . ILE A 1 110 ? 19.745 4.967 -3.764 1.00 72.69 110 ILE A C 1
ATOM 889 O O . ILE A 1 110 ? 19.807 3.743 -3.793 1.00 72.69 110 ILE A O 1
ATOM 893 N N . LYS A 1 111 ? 20.453 5.754 -4.609 1.00 61.12 111 LYS A N 1
ATOM 894 C CA . LYS A 1 111 ? 21.385 5.349 -5.697 1.00 61.12 111 LYS A CA 1
ATOM 895 C C . LYS A 1 111 ? 21.265 3.884 -6.108 1.00 61.12 111 LYS A C 1
ATOM 897 O O . LYS A 1 111 ? 21.959 3.005 -5.599 1.00 61.12 111 LYS A O 1
ATOM 902 N N . ILE A 1 112 ? 20.437 3.637 -7.108 1.00 56.22 112 ILE A N 1
ATOM 903 C CA . ILE A 1 112 ? 20.281 2.307 -7.684 1.00 56.22 112 ILE A CA 1
ATOM 904 C C . ILE A 1 112 ? 21.200 2.177 -8.891 1.00 56.22 112 ILE A C 1
ATOM 906 O O . ILE A 1 112 ? 21.351 3.115 -9.669 1.00 56.22 112 ILE A O 1
ATOM 910 N N . GLY A 1 113 ? 21.834 1.009 -9.023 1.00 53.75 113 GLY A N 1
ATOM 911 C CA . GLY A 1 113 ? 22.808 0.717 -10.072 1.00 53.75 113 GLY A CA 1
ATOM 912 C C . GLY A 1 113 ? 22.320 1.029 -11.494 1.00 53.75 113 GLY A C 1
ATOM 913 O O . GLY A 1 113 ? 21.124 1.052 -11.760 1.00 53.75 113 GLY A O 1
ATOM 914 N N . ASN A 1 114 ? 23.296 1.211 -12.390 1.00 50.94 114 ASN A N 1
ATOM 915 C CA . ASN A 1 114 ? 23.290 1.788 -13.751 1.00 50.94 114 ASN A CA 1
ATOM 916 C C . ASN A 1 114 ? 22.214 1.345 -14.787 1.00 50.94 114 ASN A C 1
ATOM 918 O O . ASN A 1 114 ? 22.410 1.579 -15.975 1.00 50.94 114 ASN A O 1
ATOM 922 N N . GLY A 1 115 ? 21.119 0.679 -14.407 1.00 54.78 115 GLY A N 1
ATOM 923 C CA . GLY A 1 115 ? 20.097 0.139 -15.314 1.00 54.78 115 GLY A CA 1
ATOM 924 C C . GLY A 1 115 ? 18.750 0.875 -15.345 1.00 54.78 115 GLY A C 1
ATOM 925 O O . GLY A 1 115 ? 17.932 0.546 -16.193 1.00 54.78 115 GLY A O 1
ATOM 926 N N . THR A 1 116 ? 18.475 1.833 -14.449 1.00 62.00 116 THR A N 1
ATOM 927 C CA . THR A 1 116 ? 17.211 2.609 -14.430 1.00 62.00 116 THR A CA 1
ATOM 928 C C . THR A 1 116 ? 17.509 4.100 -14.558 1.00 62.00 116 THR A C 1
ATOM 930 O O . THR A 1 116 ? 18.392 4.610 -13.872 1.00 62.00 116 THR A O 1
ATOM 933 N N . SER A 1 117 ? 16.785 4.807 -15.430 1.00 69.50 117 SER A N 1
ATOM 934 C CA . SER A 1 117 ? 16.937 6.260 -15.566 1.00 69.50 117 SER A CA 1
ATOM 935 C C . SER A 1 117 ? 16.457 6.977 -14.300 1.00 69.50 117 SER A C 1
ATOM 937 O O . SER A 1 117 ? 15.433 6.605 -13.722 1.00 69.50 117 SER A O 1
ATOM 939 N N . GLN A 1 118 ? 17.157 8.041 -13.896 1.00 71.00 118 GLN A N 1
ATOM 940 C CA . GLN A 1 118 ? 16.810 8.857 -12.723 1.00 71.00 118 GLN A CA 1
ATOM 941 C C . GLN A 1 118 ? 15.342 9.317 -12.763 1.00 71.00 118 GLN A C 1
ATOM 943 O O . GLN A 1 118 ? 14.632 9.227 -11.765 1.00 71.00 118 GLN A O 1
ATOM 948 N N . ALA A 1 119 ? 14.857 9.725 -13.939 1.00 75.19 119 ALA A N 1
ATOM 949 C CA . ALA A 1 119 ? 13.482 10.185 -14.124 1.00 75.19 119 ALA A CA 1
ATOM 950 C C . ALA A 1 119 ? 12.435 9.080 -13.880 1.00 75.19 119 ALA A C 1
ATOM 952 O O . ALA A 1 119 ? 11.355 9.343 -13.349 1.00 75.19 119 ALA A O 1
ATOM 953 N N . GLU A 1 120 ? 12.743 7.829 -14.234 1.00 74.38 120 GLU A N 1
ATOM 954 C CA . GLU A 1 120 ? 11.846 6.703 -13.955 1.00 74.38 120 GLU A CA 1
ATOM 955 C C . GLU A 1 120 ? 11.829 6.359 -12.470 1.00 74.38 120 GLU A C 1
ATOM 957 O O . GLU A 1 120 ? 10.771 6.056 -11.916 1.00 74.38 120 GLU A O 1
ATOM 962 N N . PHE A 1 121 ? 12.983 6.462 -11.812 1.00 77.00 121 PHE A N 1
ATOM 963 C CA . PHE A 1 121 ? 13.081 6.194 -10.387 1.00 77.00 121 PHE A CA 1
ATOM 964 C C . PHE A 1 121 ? 12.326 7.233 -9.548 1.00 77.00 121 PHE A C 1
ATOM 966 O O . PHE A 1 121 ? 11.593 6.874 -8.626 1.00 77.00 121 PHE A O 1
ATOM 973 N N . GLU A 1 122 ? 12.394 8.511 -9.922 1.00 83.06 122 GLU A N 1
ATOM 974 C CA . GLU A 1 122 ? 11.556 9.553 -9.319 1.00 83.06 122 GLU A CA 1
ATOM 975 C C . GLU A 1 122 ? 10.060 9.250 -9.471 1.00 83.06 122 GLU A C 1
ATOM 977 O O . GLU A 1 122 ? 9.281 9.472 -8.541 1.00 83.06 122 GLU A O 1
ATOM 982 N N . ARG A 1 123 ? 9.644 8.701 -10.621 1.00 83.19 123 ARG A N 1
ATOM 983 C CA . ARG A 1 123 ? 8.256 8.278 -10.840 1.00 83.19 123 ARG A CA 1
ATOM 984 C C . ARG A 1 123 ? 7.860 7.128 -9.910 1.00 83.19 123 ARG A C 1
ATOM 986 O O . ARG A 1 123 ? 6.757 7.157 -9.369 1.00 83.19 123 ARG A O 1
ATOM 993 N N . TYR A 1 124 ? 8.751 6.169 -9.654 1.00 81.19 124 TYR A N 1
ATOM 994 C CA . TYR A 1 124 ? 8.496 5.096 -8.684 1.00 81.19 124 TYR A CA 1
ATOM 995 C C . TYR A 1 124 ? 8.345 5.629 -7.266 1.00 81.19 124 TYR A C 1
ATOM 997 O O . TYR A 1 124 ? 7.414 5.234 -6.573 1.00 81.19 124 TYR A O 1
ATOM 1005 N N . ILE A 1 125 ? 9.205 6.563 -6.852 1.00 86.56 125 ILE A N 1
ATOM 1006 C CA . ILE A 1 125 ? 9.098 7.196 -5.534 1.00 86.56 125 ILE A CA 1
ATOM 1007 C C . ILE A 1 125 ? 7.760 7.935 -5.403 1.00 86.56 125 ILE A C 1
ATOM 1009 O O . ILE A 1 125 ? 7.126 7.847 -4.357 1.00 86.56 125 ILE A O 1
ATOM 1013 N N . ARG A 1 126 ? 7.269 8.602 -6.457 1.00 89.00 126 ARG A N 1
ATOM 1014 C CA . ARG A 1 126 ? 5.938 9.242 -6.437 1.00 89.00 126 ARG A CA 1
ATOM 1015 C C . ARG A 1 126 ? 4.817 8.239 -6.181 1.00 89.00 126 ARG A C 1
ATOM 1017 O O . ARG A 1 126 ? 3.994 8.476 -5.300 1.00 89.00 126 ARG A O 1
ATOM 1024 N N . TYR A 1 127 ? 4.791 7.128 -6.919 1.00 88.31 127 TYR A N 1
ATOM 1025 C CA . TYR A 1 127 ? 3.787 6.080 -6.706 1.00 88.31 127 TYR A CA 1
ATOM 1026 C C . TYR A 1 127 ? 3.910 5.464 -5.315 1.00 88.31 127 TYR A C 1
ATOM 1028 O O . TYR A 1 127 ? 2.919 5.327 -4.607 1.00 88.31 127 TYR A O 1
ATOM 1036 N N . PHE A 1 128 ? 5.138 5.192 -4.887 1.00 88.19 128 PHE A N 1
ATOM 1037 C CA . PHE A 1 128 ? 5.447 4.664 -3.569 1.00 88.19 128 PHE A CA 1
ATOM 1038 C C . PHE A 1 128 ? 4.940 5.565 -2.432 1.00 88.19 128 PHE A C 1
ATOM 1040 O O . PHE A 1 128 ? 4.250 5.087 -1.536 1.00 88.19 128 PHE A O 1
ATOM 1047 N N . LEU A 1 129 ? 5.213 6.873 -2.486 1.00 91.62 129 LEU A N 1
ATOM 1048 C CA . LEU A 1 129 ? 4.705 7.840 -1.506 1.00 91.62 129 LEU A CA 1
ATOM 1049 C C . LEU A 1 129 ? 3.171 7.885 -1.498 1.00 91.62 129 LEU A C 1
ATOM 1051 O O . LEU A 1 129 ? 2.567 7.960 -0.429 1.00 91.62 129 LEU A O 1
ATOM 1055 N N . GLY A 1 130 ? 2.543 7.798 -2.675 1.00 91.44 130 GLY A N 1
ATOM 1056 C CA . GLY A 1 130 ? 1.089 7.707 -2.802 1.00 91.44 130 GLY A CA 1
ATOM 1057 C C . GLY A 1 130 ? 0.516 6.467 -2.113 1.00 91.44 130 GLY A C 1
ATOM 1058 O O . GLY A 1 130 ? -0.424 6.588 -1.331 1.00 91.44 130 GLY A O 1
ATOM 1059 N N . ILE A 1 131 ? 1.118 5.295 -2.343 1.00 90.12 131 ILE A N 1
ATOM 1060 C CA . ILE A 1 131 ? 0.723 4.032 -1.701 1.00 90.12 131 ILE A CA 1
ATOM 1061 C C . ILE A 1 131 ? 0.830 4.148 -0.178 1.00 90.12 131 ILE A C 1
ATOM 1063 O O . ILE A 1 131 ? -0.125 3.816 0.517 1.00 90.12 131 ILE A O 1
ATOM 1067 N N . LEU A 1 132 ? 1.938 4.683 0.349 1.00 92.19 132 LEU A N 1
ATOM 1068 C CA . LEU A 1 132 ? 2.123 4.860 1.795 1.00 92.19 132 LEU A CA 1
ATOM 1069 C C . LEU A 1 132 ? 1.027 5.723 2.425 1.00 92.19 132 LEU A C 1
ATOM 1071 O O . LEU A 1 132 ? 0.430 5.351 3.435 1.00 92.19 132 LEU A O 1
ATOM 1075 N N . VAL A 1 133 ? 0.729 6.866 1.807 1.00 93.56 133 VAL A N 1
ATOM 1076 C CA . VAL A 1 133 ? -0.302 7.790 2.295 1.00 93.56 133 VAL A CA 1
ATOM 1077 C C . VAL A 1 133 ? -1.686 7.149 2.258 1.00 93.56 133 VAL A C 1
ATOM 1079 O O . VAL A 1 133 ? -2.439 7.268 3.225 1.00 93.56 133 VAL A O 1
ATOM 1082 N N . LEU A 1 134 ? -2.020 6.436 1.181 1.00 92.19 134 LEU A N 1
ATOM 1083 C CA . LEU A 1 134 ? -3.290 5.718 1.072 1.00 92.19 134 LEU A CA 1
ATOM 1084 C C . LEU A 1 134 ? -3.398 4.600 2.116 1.00 92.19 134 LEU A C 1
ATOM 1086 O O . LEU A 1 134 ? -4.418 4.503 2.799 1.00 92.19 134 LEU A O 1
ATOM 1090 N N . ASP A 1 135 ? -2.341 3.813 2.310 1.00 90.56 135 ASP A N 1
ATOM 1091 C CA . ASP A 1 135 ? -2.303 2.749 3.314 1.00 90.56 135 ASP A CA 1
ATOM 1092 C C . ASP A 1 135 ? -2.449 3.304 4.735 1.00 90.56 135 ASP A C 1
ATOM 1094 O O . ASP A 1 135 ? -3.199 2.754 5.549 1.00 90.56 135 ASP A O 1
ATOM 1098 N N . ALA A 1 136 ? -1.762 4.411 5.039 1.00 91.62 136 ALA A N 1
ATOM 1099 C CA . ALA A 1 136 ? -1.855 5.075 6.335 1.00 91.62 136 ALA A CA 1
ATOM 1100 C C . ALA A 1 136 ? -3.280 5.584 6.566 1.00 91.62 136 ALA A C 1
ATOM 1102 O O . ALA A 1 136 ? -3.876 5.339 7.616 1.00 91.62 136 ALA A O 1
ATOM 1103 N N . TRP A 1 137 ? -3.875 6.209 5.552 1.00 91.25 137 TRP A N 1
ATOM 1104 C CA . TRP A 1 137 ? -5.233 6.724 5.628 1.00 91.25 137 TRP A CA 1
ATOM 1105 C C . TRP A 1 137 ? -6.276 5.615 5.826 1.00 91.25 137 TRP A C 1
ATOM 1107 O O . TRP A 1 137 ? -7.183 5.745 6.655 1.00 91.25 137 TRP A O 1
ATOM 1117 N N . CYS A 1 138 ? -6.119 4.482 5.136 1.00 90.94 138 CYS A N 1
ATOM 1118 C CA . CYS A 1 138 ? -6.986 3.316 5.281 1.00 90.94 138 CYS A CA 1
ATOM 1119 C C . CYS A 1 138 ? -6.836 2.594 6.632 1.00 90.94 138 CYS A C 1
ATOM 1121 O O . CYS A 1 138 ? -7.750 1.856 7.022 1.00 90.94 138 CYS A O 1
ATOM 1123 N N . ALA A 1 139 ? -5.757 2.825 7.390 1.00 90.12 139 ALA A N 1
ATOM 1124 C CA . ALA A 1 139 ? -5.532 2.178 8.683 1.00 90.12 139 ALA A CA 1
ATOM 1125 C C . ALA A 1 139 ? -6.687 2.415 9.678 1.00 90.12 139 ALA A C 1
ATOM 1127 O O . ALA A 1 139 ? -7.120 1.481 10.358 1.00 90.12 139 ALA A O 1
ATOM 1128 N N . ILE A 1 140 ? -7.254 3.628 9.722 1.00 91.38 140 ILE A N 1
ATOM 1129 C CA . ILE A 1 140 ? -8.349 3.976 10.646 1.00 91.38 140 ILE A CA 1
ATOM 1130 C C . ILE A 1 140 ? -9.694 3.339 10.248 1.00 91.38 140 ILE A C 1
ATOM 1132 O O . ILE A 1 140 ? -10.322 2.712 11.108 1.00 91.38 140 ILE A O 1
ATOM 1136 N N . PRO A 1 141 ? -10.156 3.403 8.983 1.00 90.12 141 PRO A N 1
ATOM 1137 C CA . PRO A 1 141 ? -11.302 2.615 8.520 1.00 90.12 141 PRO A CA 1
ATOM 1138 C C . PRO A 1 141 ? -11.170 1.114 8.819 1.00 90.12 141 PRO A C 1
ATOM 1140 O O . PRO A 1 141 ? -12.126 0.478 9.274 1.00 90.12 141 PRO A O 1
ATOM 1143 N N . PHE A 1 142 ? -9.975 0.546 8.634 1.00 88.25 142 PHE A N 1
ATOM 1144 C CA . PHE A 1 142 ? -9.701 -0.852 8.959 1.00 88.25 142 PHE A CA 1
ATOM 1145 C C . PHE A 1 142 ? -9.721 -1.134 10.468 1.00 88.25 142 PHE A C 1
ATOM 1147 O O . PHE A 1 142 ? -10.218 -2.182 10.893 1.00 88.25 142 PHE A O 1
ATOM 1154 N N . ALA A 1 143 ? -9.225 -0.213 11.298 1.00 87.69 143 ALA A N 1
ATOM 1155 C CA . ALA A 1 143 ? -9.348 -0.292 12.752 1.00 87.69 143 ALA A CA 1
ATOM 1156 C C . ALA A 1 143 ? -10.814 -0.228 13.201 1.00 87.69 143 ALA A C 1
ATOM 1158 O O . ALA A 1 143 ? -11.235 -1.027 14.038 1.00 87.69 143 ALA A O 1
ATOM 1159 N N . LYS A 1 144 ? -11.629 0.631 12.577 1.00 89.31 144 LYS A N 1
ATOM 1160 C CA . LYS A 1 144 ? -13.073 0.708 12.832 1.00 89.31 144 LYS A CA 1
ATOM 1161 C C . LYS A 1 144 ? -13.791 -0.601 12.507 1.00 89.31 144 LYS A C 1
ATOM 1163 O O . LYS A 1 144 ? -14.564 -1.080 13.328 1.00 89.31 144 LYS A O 1
ATOM 1168 N N . LEU A 1 145 ? -13.517 -1.219 11.354 1.00 86.12 145 LEU A N 1
ATOM 1169 C CA . LEU A 1 145 ? -14.122 -2.512 10.994 1.00 86.12 145 LEU A CA 1
ATOM 1170 C C . LEU A 1 145 ? -13.832 -3.608 12.031 1.00 86.12 145 LEU A C 1
ATOM 1172 O O . LEU A 1 145 ? -14.695 -4.448 12.304 1.00 86.12 145 LEU A O 1
ATOM 1176 N N . ARG A 1 146 ? -12.632 -3.585 12.622 1.00 83.94 146 ARG A N 1
ATOM 1177 C CA . ARG A 1 146 ? -12.263 -4.490 13.715 1.00 83.94 146 ARG A CA 1
ATOM 1178 C C . ARG A 1 146 ? -12.971 -4.139 15.019 1.00 83.94 146 ARG A C 1
ATOM 1180 O O . ARG A 1 146 ? -13.496 -5.047 15.657 1.00 83.94 146 ARG A O 1
ATOM 1187 N N . ALA A 1 147 ? -13.040 -2.855 15.377 1.00 84.25 147 ALA A N 1
ATOM 1188 C CA . ALA A 1 147 ? -13.762 -2.378 16.560 1.00 84.25 147 ALA A CA 1
ATOM 1189 C C . ALA A 1 147 ? -15.256 -2.740 16.516 1.00 84.25 147 ALA A C 1
ATOM 1191 O O . ALA A 1 147 ? -15.818 -3.178 17.516 1.00 84.25 147 ALA A O 1
ATOM 1192 N N . ASP A 1 148 ? -15.877 -2.643 15.340 1.00 84.62 148 ASP A N 1
ATOM 1193 C CA . ASP A 1 148 ? -17.282 -3.001 15.113 1.00 84.62 148 ASP A CA 1
ATOM 1194 C C . ASP A 1 148 ? -17.524 -4.525 15.107 1.00 84.62 148 ASP A C 1
ATOM 1196 O O . ASP A 1 148 ? -18.653 -4.980 14.912 1.00 84.62 148 ASP A O 1
ATOM 1200 N N . GLY A 1 149 ? -16.477 -5.342 15.276 1.00 80.06 149 GLY A N 1
ATOM 1201 C CA . GLY A 1 149 ? -16.589 -6.796 15.295 1.00 80.06 149 GLY A CA 1
ATOM 1202 C C . GLY A 1 149 ? -17.043 -7.378 13.956 1.00 80.06 149 GLY A C 1
ATOM 1203 O O . GLY A 1 149 ? -17.769 -8.375 13.945 1.00 80.06 149 GLY A O 1
ATOM 1204 N N . ARG A 1 150 ? -16.607 -6.792 12.827 1.00 82.56 150 ARG A N 1
ATOM 1205 C CA . ARG A 1 150 ? -16.926 -7.241 11.456 1.00 82.56 150 ARG A CA 1
ATOM 1206 C C . ARG A 1 150 ? -15.719 -7.904 10.741 1.00 82.56 150 ARG A C 1
ATOM 1208 O O . ARG A 1 150 ? -15.329 -7.430 9.670 1.00 82.56 150 ARG A O 1
ATOM 1215 N N . PRO A 1 151 ? -15.156 -9.024 11.261 1.00 74.88 151 PRO A N 1
ATOM 1216 C CA . PRO A 1 151 ? -13.964 -9.682 10.710 1.00 74.88 151 PRO A CA 1
ATOM 1217 C C . PRO A 1 151 ? -14.094 -10.071 9.250 1.00 74.88 151 PRO A C 1
ATOM 1219 O O . PRO A 1 151 ? -13.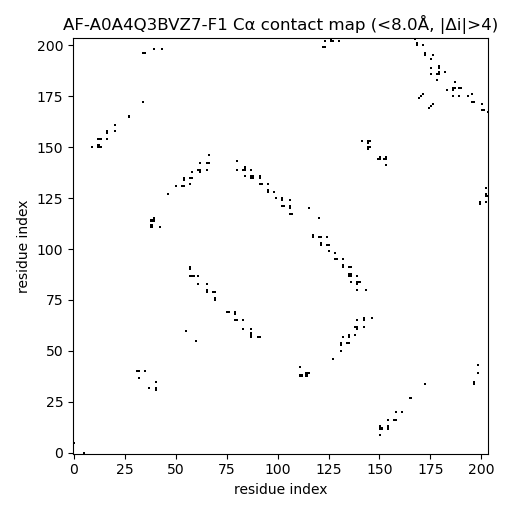146 -9.947 8.489 1.00 74.88 151 PRO A O 1
ATOM 1222 N N . PHE A 1 152 ? -15.276 -10.543 8.861 1.00 76.12 152 PHE A N 1
ATOM 1223 C CA . PHE A 1 152 ? -15.502 -11.048 7.516 1.00 76.12 152 PHE A CA 1
ATOM 1224 C C . PHE A 1 152 ? -15.372 -9.941 6.464 1.00 76.12 152 PHE A C 1
ATOM 1226 O O . PHE A 1 152 ? -14.683 -10.116 5.466 1.00 76.12 152 PHE A O 1
ATOM 1233 N N . LYS A 1 153 ? -15.951 -8.759 6.729 1.00 81.94 153 LYS A N 1
ATOM 1234 C CA . LYS A 1 153 ? -15.811 -7.592 5.842 1.00 81.94 153 LYS A CA 1
ATOM 1235 C C . LYS A 1 153 ? -14.360 -7.116 5.774 1.00 81.94 153 LYS A C 1
ATOM 1237 O O . LYS A 1 153 ? -13.877 -6.822 4.690 1.00 81.94 153 LYS A O 1
ATOM 1242 N N . TYR A 1 154 ? -13.664 -7.080 6.913 1.00 82.69 154 TYR A N 1
ATOM 1243 C CA . TYR A 1 154 ? -12.235 -6.757 6.958 1.00 82.69 154 TYR A CA 1
ATOM 1244 C C . TYR A 1 154 ? -11.408 -7.726 6.101 1.00 82.69 154 TYR A C 1
ATOM 1246 O O . TYR A 1 154 ? -10.640 -7.288 5.248 1.00 82.69 154 TYR A O 1
ATOM 1254 N N . GLY A 1 155 ? -11.604 -9.033 6.303 1.00 80.12 155 GLY A N 1
ATOM 1255 C CA . GLY A 1 155 ? -10.880 -10.085 5.597 1.00 80.12 155 GLY A CA 1
ATOM 1256 C C . GLY A 1 155 ? -11.119 -10.041 4.093 1.00 80.12 155 GLY A C 1
ATOM 1257 O O . GLY A 1 155 ? -10.156 -10.039 3.336 1.00 80.12 155 GLY A O 1
ATOM 1258 N N . ILE A 1 156 ? -12.378 -9.907 3.659 1.00 87.00 156 ILE A N 1
ATOM 1259 C CA . ILE A 1 156 ? -12.719 -9.792 2.234 1.00 87.00 156 ILE A CA 1
ATOM 1260 C C . ILE A 1 156 ? -12.051 -8.580 1.601 1.00 87.00 156 ILE A C 1
ATOM 1262 O O . ILE A 1 156 ? -11.443 -8.726 0.550 1.00 87.00 156 ILE A O 1
ATOM 1266 N N . VAL A 1 157 ? -12.139 -7.397 2.216 1.00 87.31 157 VAL A N 1
ATOM 1267 C CA . VAL A 1 157 ? -11.563 -6.180 1.624 1.00 87.31 157 VAL A CA 1
ATOM 1268 C C . VAL A 1 157 ? -10.043 -6.300 1.513 1.00 87.31 157 VAL A C 1
ATOM 1270 O O . VAL A 1 157 ? -9.484 -5.981 0.467 1.00 87.31 157 VAL A O 1
ATOM 1273 N N . LYS A 1 158 ? -9.372 -6.818 2.551 1.00 84.25 158 LYS A N 1
ATOM 1274 C CA . LYS A 1 158 ? -7.922 -7.044 2.505 1.00 84.25 158 LYS A CA 1
ATOM 1275 C C . LYS A 1 158 ? -7.528 -8.082 1.458 1.00 84.25 158 LYS A C 1
ATOM 1277 O O . LYS A 1 158 ? -6.598 -7.845 0.697 1.00 84.25 158 LYS A O 1
ATOM 1282 N N . LEU A 1 159 ? -8.220 -9.219 1.413 1.00 86.25 159 LEU A N 1
ATOM 1283 C CA . LEU A 1 159 ? -7.938 -10.270 0.437 1.00 86.25 159 LEU A CA 1
ATOM 1284 C C . LEU A 1 159 ? -8.201 -9.782 -0.983 1.00 86.25 159 LEU A C 1
ATOM 1286 O O . LEU A 1 159 ? -7.357 -9.988 -1.842 1.00 86.25 159 LEU A O 1
ATOM 1290 N N . ALA A 1 160 ? -9.317 -9.095 -1.225 1.00 89.19 160 ALA A N 1
ATOM 1291 C CA . ALA A 1 160 ? -9.632 -8.515 -2.524 1.00 89.19 160 ALA A CA 1
ATOM 1292 C C . ALA A 1 160 ? -8.545 -7.533 -2.972 1.00 89.19 160 ALA A C 1
ATOM 1294 O O . ALA A 1 160 ? -8.087 -7.626 -4.103 1.00 89.19 160 ALA A O 1
ATOM 1295 N N . ASN A 1 161 ? -8.074 -6.653 -2.082 1.00 86.88 161 ASN A N 1
ATOM 1296 C CA . ASN A 1 161 ? -6.967 -5.746 -2.384 1.00 86.88 161 ASN A CA 1
ATOM 1297 C C . ASN A 1 161 ? -5.692 -6.513 -2.782 1.00 86.88 161 ASN A C 1
ATOM 1299 O O . ASN A 1 161 ? -5.108 -6.216 -3.820 1.00 86.88 161 ASN A O 1
ATOM 1303 N N . ILE A 1 162 ? -5.320 -7.553 -2.027 1.00 84.88 162 ILE A N 1
ATOM 1304 C CA . ILE A 1 162 ? -4.154 -8.387 -2.351 1.00 84.88 162 ILE A CA 1
ATOM 1305 C C . ILE A 1 162 ? -4.351 -9.105 -3.691 1.00 84.88 162 ILE A C 1
ATOM 1307 O O . ILE A 1 162 ? -3.447 -9.104 -4.516 1.00 84.88 162 ILE A O 1
ATOM 1311 N N . PHE A 1 163 ? -5.516 -9.704 -3.942 1.00 88.25 163 PHE A N 1
ATOM 1312 C CA . PHE A 1 163 ? -5.790 -10.403 -5.198 1.00 88.25 163 PHE A CA 1
ATOM 1313 C C . PHE A 1 163 ? -5.791 -9.462 -6.401 1.00 88.25 163 PHE A C 1
ATOM 1315 O O . PHE A 1 163 ? -5.287 -9.846 -7.450 1.00 88.25 163 PHE A O 1
ATOM 1322 N N . VAL A 1 164 ? -6.304 -8.238 -6.255 1.00 89.56 164 VAL A N 1
ATOM 1323 C CA . VAL A 1 164 ? -6.232 -7.210 -7.302 1.00 89.56 164 VAL A CA 1
ATOM 1324 C C . VAL A 1 164 ? -4.780 -6.821 -7.556 1.00 89.56 164 VAL A C 1
ATOM 1326 O O . VAL A 1 164 ? -4.343 -6.876 -8.699 1.00 89.56 164 VAL A O 1
ATOM 1329 N N . MET A 1 165 ? -4.009 -6.519 -6.507 1.00 86.00 165 MET A N 1
ATOM 1330 C CA . MET A 1 165 ? -2.591 -6.165 -6.622 1.00 86.00 165 MET A CA 1
ATOM 1331 C C . MET A 1 165 ? -1.788 -7.283 -7.300 1.00 86.00 165 MET A C 1
ATOM 1333 O O . MET A 1 165 ? -1.067 -7.040 -8.264 1.00 86.00 165 MET A O 1
ATOM 1337 N N . VAL A 1 166 ? -1.938 -8.525 -6.832 1.00 85.62 166 VAL A N 1
ATOM 1338 C CA . VAL A 1 166 ? -1.268 -9.705 -7.395 1.00 85.62 166 VAL A CA 1
ATOM 1339 C C . VAL A 1 166 ? -1.723 -9.974 -8.822 1.00 85.62 166 VAL A C 1
ATOM 1341 O O . VAL A 1 166 ? -0.891 -10.229 -9.686 1.00 85.62 166 VAL A O 1
ATOM 1344 N N . GLY A 1 167 ? -3.027 -9.901 -9.081 1.00 87.44 167 GLY A N 1
ATOM 1345 C CA . GLY A 1 167 ? -3.602 -10.111 -10.402 1.00 87.44 167 GLY A CA 1
ATOM 1346 C C . GLY A 1 167 ? -3.069 -9.104 -11.415 1.00 87.44 167 GLY A C 1
ATOM 1347 O O . GLY A 1 167 ? -2.577 -9.510 -12.463 1.00 87.44 167 GLY A O 1
ATOM 1348 N N . LEU A 1 168 ? -3.081 -7.812 -11.076 1.00 87.56 168 LEU A N 1
ATOM 1349 C CA . LEU A 1 168 ? -2.516 -6.752 -11.913 1.00 87.56 168 LEU A CA 1
ATOM 1350 C C . LEU A 1 168 ? -1.023 -6.978 -12.161 1.00 87.56 168 LEU A C 1
ATOM 1352 O O . LEU A 1 168 ? -0.587 -6.975 -13.310 1.00 87.56 168 LEU A O 1
ATOM 1356 N N . ASN A 1 169 ? -0.256 -7.285 -11.115 1.00 85.88 169 ASN A N 1
ATOM 1357 C CA . ASN A 1 169 ? 1.166 -7.601 -11.238 1.00 85.88 169 ASN A CA 1
ATOM 1358 C C . ASN A 1 169 ? 1.428 -8.768 -12.201 1.00 85.88 169 ASN A C 1
ATOM 1360 O O . ASN A 1 169 ? 2.263 -8.666 -13.098 1.00 85.88 169 ASN A O 1
ATOM 1364 N N . LEU A 1 170 ? 0.687 -9.871 -12.070 1.00 85.00 170 LEU A N 1
ATOM 1365 C CA . LEU A 1 170 ? 0.800 -11.016 -12.976 1.00 85.00 170 LEU A CA 1
ATOM 1366 C C . LEU A 1 170 ? 0.401 -10.658 -14.412 1.00 85.00 170 LEU A C 1
ATOM 1368 O O . LEU A 1 170 ? 1.040 -11.123 -15.360 1.00 85.00 170 LEU A O 1
ATOM 1372 N N . VAL A 1 171 ? -0.618 -9.811 -14.582 1.00 86.19 171 VAL A N 1
ATOM 1373 C CA . VAL A 1 171 ? -1.036 -9.322 -15.898 1.00 86.19 171 VAL A CA 1
ATOM 1374 C C . VAL A 1 171 ? 0.098 -8.545 -16.565 1.00 86.19 171 VAL A C 1
ATOM 1376 O O . VAL A 1 171 ? 0.465 -8.867 -17.696 1.00 86.19 171 VAL A O 1
ATOM 1379 N N . PHE A 1 172 ? 0.707 -7.589 -15.863 1.00 82.88 172 PHE A N 1
ATOM 1380 C CA . PHE A 1 172 ? 1.801 -6.789 -16.412 1.00 82.88 172 PHE A CA 1
ATOM 1381 C C . PHE A 1 172 ? 3.071 -7.607 -16.675 1.00 82.88 172 PHE A C 1
ATOM 1383 O O . PHE A 1 172 ? 3.743 -7.390 -17.682 1.00 82.88 172 PHE A O 1
ATOM 1390 N N . ILE A 1 173 ? 3.399 -8.563 -15.806 1.00 81.56 173 ILE A N 1
ATOM 1391 C CA . ILE A 1 173 ? 4.660 -9.309 -15.899 1.00 81.56 173 ILE A CA 1
ATOM 1392 C C . ILE A 1 173 ? 4.590 -10.456 -16.913 1.00 81.56 173 ILE A C 1
ATOM 1394 O O . ILE A 1 173 ? 5.575 -10.713 -17.602 1.00 81.56 173 ILE A O 1
ATOM 1398 N N . TRP A 1 174 ? 3.457 -11.157 -17.016 1.00 81.31 174 TRP A N 1
ATOM 1399 C CA . TRP A 1 174 ? 3.345 -12.386 -17.814 1.00 81.31 174 TRP A CA 1
ATOM 1400 C C . TRP A 1 174 ? 2.311 -12.295 -18.932 1.00 81.31 174 TRP A C 1
ATOM 1402 O O . TRP A 1 174 ? 2.616 -12.662 -20.069 1.00 81.31 174 TRP A O 1
ATOM 1412 N N . VAL A 1 175 ? 1.105 -11.799 -18.642 1.00 82.88 175 VAL A N 1
ATOM 1413 C CA . VAL A 1 175 ? -0.004 -11.819 -19.612 1.00 82.88 175 VAL A CA 1
ATOM 1414 C C . VAL A 1 175 ? 0.265 -10.865 -20.773 1.00 82.88 175 VAL A C 1
ATOM 1416 O O . VAL A 1 175 ? 0.205 -11.292 -21.923 1.00 82.88 175 VAL A O 1
ATOM 1419 N N . LEU A 1 176 ? 0.634 -9.607 -20.509 1.00 83.25 176 LEU A N 1
ATOM 1420 C CA . LEU A 1 176 ? 0.900 -8.634 -21.575 1.00 83.25 176 LEU A CA 1
ATOM 1421 C C . LEU A 1 176 ? 2.069 -9.059 -22.488 1.00 83.25 176 LEU A C 1
ATOM 1423 O O . LEU A 1 176 ? 1.877 -9.068 -23.707 1.00 83.25 176 LEU A O 1
ATOM 1427 N N . PRO A 1 177 ? 3.238 -9.513 -21.980 1.00 80.56 177 PRO A N 1
ATOM 1428 C CA . PRO A 1 177 ? 4.290 -10.058 -22.841 1.00 80.56 177 PRO A CA 1
ATOM 1429 C C . PRO A 1 177 ? 3.853 -11.276 -23.655 1.00 80.56 177 PRO A C 1
ATOM 1431 O O . PRO A 1 177 ? 4.255 -11.416 -24.812 1.00 80.56 177 PRO A O 1
ATOM 1434 N N . TYR A 1 178 ? 3.044 -12.164 -23.070 1.00 83.00 178 TYR A N 1
ATOM 1435 C CA . TYR A 1 178 ? 2.521 -13.337 -23.765 1.00 83.00 178 TYR A CA 1
ATOM 1436 C C . TYR A 1 178 ? 1.577 -12.941 -24.906 1.00 83.00 178 TYR A C 1
ATOM 1438 O O . TYR A 1 178 ? 1.695 -13.488 -26.005 1.00 83.00 178 TYR A O 1
ATOM 1446 N N . MET A 1 179 ? 0.697 -11.960 -24.668 1.00 80.25 179 MET A N 1
ATOM 1447 C CA . MET A 1 179 ? -0.218 -11.422 -25.675 1.00 80.25 179 MET A CA 1
ATOM 1448 C C . MET A 1 179 ? 0.538 -10.771 -26.839 1.00 80.25 179 MET A C 1
ATOM 1450 O O . MET A 1 179 ? 0.228 -11.023 -28.002 1.00 80.25 179 MET A O 1
ATOM 1454 N N . ILE A 1 180 ? 1.580 -9.993 -26.534 1.00 81.56 180 ILE A N 1
ATOM 1455 C CA . ILE A 1 180 ? 2.453 -9.385 -27.546 1.00 81.56 180 ILE A CA 1
ATOM 1456 C C . ILE A 1 180 ? 3.164 -10.463 -28.376 1.00 81.56 180 ILE A C 1
ATOM 1458 O O . ILE A 1 180 ? 3.248 -1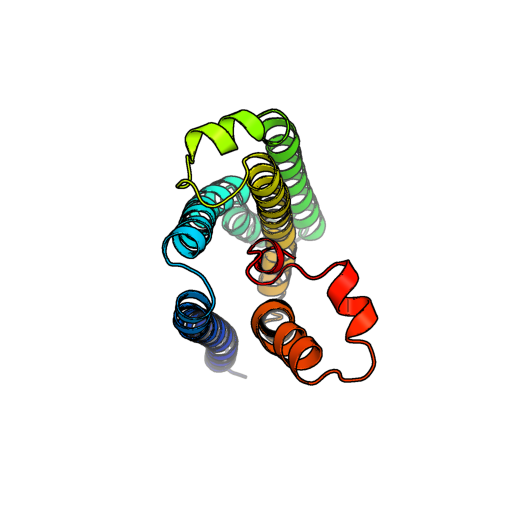0.336 -29.595 1.00 81.56 180 ILE A O 1
ATOM 1462 N N . LYS A 1 181 ? 3.657 -11.535 -27.738 1.00 82.56 181 LYS A N 1
ATOM 1463 C CA . LYS A 1 181 ? 4.394 -12.616 -28.415 1.00 82.56 181 LYS A CA 1
ATOM 1464 C C . LYS A 1 181 ? 3.512 -13.452 -29.351 1.00 82.56 181 LYS A C 1
ATOM 1466 O O . LYS A 1 181 ? 3.992 -13.869 -30.398 1.00 82.56 181 LYS A O 1
ATOM 1471 N N . HIS A 1 182 ? 2.253 -13.696 -28.985 1.00 83.25 182 HIS A N 1
ATOM 1472 C CA . HIS A 1 182 ? 1.314 -14.510 -29.776 1.00 83.25 182 HIS A CA 1
ATOM 1473 C C . HIS A 1 182 ? 0.405 -13.684 -30.693 1.00 83.25 182 HIS A C 1
ATOM 1475 O O . HIS A 1 182 ? -0.490 -14.240 -31.320 1.00 83.25 182 HIS A O 1
ATOM 1481 N N . ASN A 1 183 ? 0.632 -12.369 -30.770 1.00 78.75 183 ASN A N 1
ATOM 1482 C CA . ASN A 1 183 ? -0.089 -11.434 -31.631 1.00 78.75 183 ASN A CA 1
ATOM 1483 C C . ASN A 1 183 ? -1.625 -11.543 -31.530 1.00 78.75 183 ASN A C 1
ATOM 1485 O O . ASN A 1 183 ? -2.345 -11.474 -32.523 1.00 78.75 183 ASN A O 1
ATOM 1489 N N . VAL A 1 184 ? -2.127 -11.753 -30.310 1.00 79.56 184 VAL A N 1
ATOM 1490 C CA . VAL A 1 184 ? -3.570 -11.831 -30.039 1.00 79.56 184 VAL A CA 1
ATOM 1491 C C . VAL A 1 184 ? -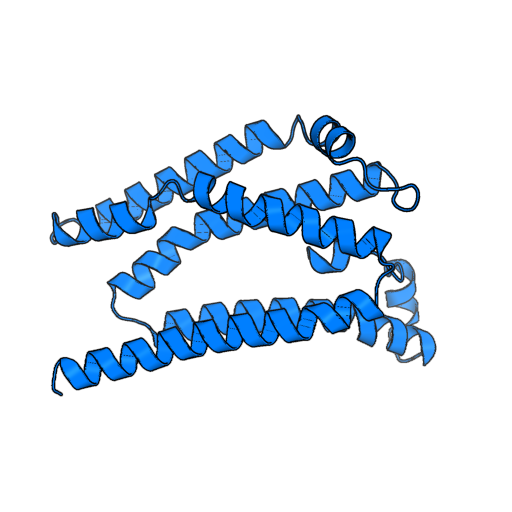4.239 -10.464 -30.214 1.00 79.56 184 VAL A C 1
ATOM 1493 O O . VAL A 1 184 ? -3.584 -9.422 -30.150 1.00 79.56 184 VAL A O 1
ATOM 1496 N N . ALA A 1 185 ? -5.561 -10.453 -30.409 1.00 71.94 185 ALA A N 1
ATOM 1497 C CA . ALA A 1 185 ? -6.334 -9.223 -30.574 1.00 71.94 185 ALA A CA 1
ATOM 1498 C C . ALA A 1 185 ? -6.038 -8.213 -29.442 1.00 71.94 185 ALA A C 1
ATOM 1500 O O . ALA A 1 185 ? -6.133 -8.542 -28.260 1.00 71.94 185 ALA A O 1
ATOM 1501 N N . GLY A 1 186 ? -5.638 -6.991 -29.815 1.00 74.94 186 GLY A N 1
ATOM 1502 C CA . GLY A 1 186 ? -5.220 -5.931 -28.885 1.00 74.94 186 GLY A CA 1
ATOM 1503 C C . GLY A 1 186 ? -3.708 -5.827 -28.633 1.00 74.94 186 GLY A C 1
ATOM 1504 O O . GLY A 1 186 ? -3.272 -4.847 -28.030 1.00 74.94 186 GLY A O 1
ATOM 1505 N N . ALA A 1 187 ? -2.890 -6.763 -29.132 1.00 74.31 187 ALA A N 1
ATOM 1506 C CA . ALA A 1 187 ? -1.432 -6.732 -28.969 1.00 74.31 187 ALA A CA 1
ATOM 1507 C C . ALA A 1 187 ? -0.785 -5.456 -29.538 1.00 74.31 187 ALA A C 1
ATOM 1509 O O . ALA A 1 187 ? 0.109 -4.897 -28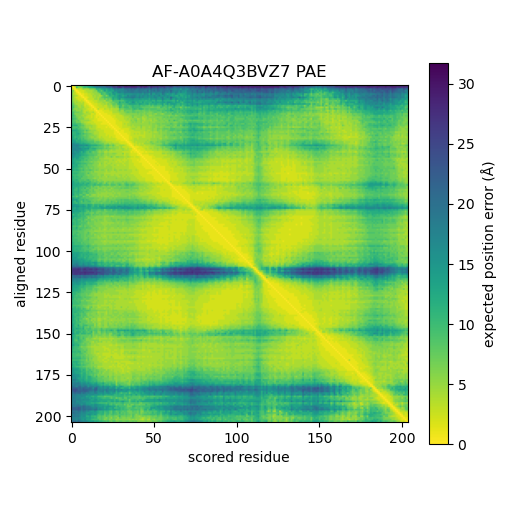.907 1.00 74.31 187 ALA A O 1
ATOM 1510 N N . GLU A 1 188 ? -1.261 -4.962 -30.684 1.00 74.62 188 GLU A N 1
ATOM 1511 C CA . GLU A 1 188 ? -0.760 -3.720 -31.292 1.00 74.62 188 GLU A CA 1
ATOM 151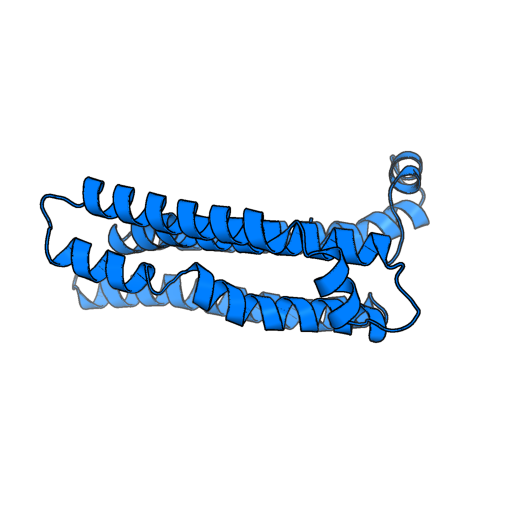2 C C . GLU A 1 188 ? -1.026 -2.487 -30.419 1.00 74.62 188 GLU A C 1
ATOM 1514 O O . GLU A 1 188 ? -0.159 -1.630 -30.287 1.00 74.62 188 GLU A O 1
ATOM 1519 N N . TRP A 1 189 ? -2.174 -2.428 -29.735 1.00 79.00 189 TRP A N 1
ATOM 1520 C CA . TRP A 1 189 ? -2.452 -1.351 -28.783 1.00 79.00 189 TRP A CA 1
ATOM 1521 C C . TRP A 1 189 ? -1.572 -1.471 -27.534 1.00 79.00 189 TRP A C 1
ATOM 1523 O O . TRP A 1 189 ? -0.991 -0.482 -27.094 1.00 79.00 189 TRP A O 1
ATOM 1533 N N . ILE A 1 190 ? -1.395 -2.683 -26.998 1.00 77.38 190 ILE A N 1
ATOM 1534 C CA . ILE A 1 190 ? -0.551 -2.916 -25.816 1.00 77.38 190 ILE A CA 1
ATOM 1535 C C . ILE A 1 190 ? 0.906 -2.501 -26.090 1.00 77.38 190 ILE A C 1
ATOM 1537 O O . ILE A 1 190 ? 1.518 -1.849 -25.247 1.00 77.38 190 ILE A O 1
ATOM 1541 N N . LYS A 1 191 ? 1.455 -2.801 -27.276 1.00 74.69 191 LYS A N 1
ATOM 1542 C CA . LYS A 1 191 ? 2.829 -2.421 -27.666 1.00 74.69 191 LYS A CA 1
ATOM 1543 C C . LYS A 1 191 ? 3.096 -0.912 -27.596 1.00 74.69 191 LYS A C 1
ATOM 1545 O O . LYS A 1 191 ? 4.247 -0.528 -27.419 1.00 74.69 191 LYS A O 1
ATOM 1550 N N . THR A 1 192 ? 2.071 -0.065 -27.726 1.00 75.56 192 THR A N 1
ATOM 1551 C CA . THR A 1 192 ? 2.259 1.399 -27.736 1.00 75.56 192 THR A CA 1
ATOM 1552 C C . THR A 1 192 ? 2.653 1.979 -26.379 1.00 75.56 192 THR A C 1
ATOM 1554 O O . THR A 1 192 ? 3.340 2.995 -26.331 1.00 75.56 192 THR A O 1
ATOM 1557 N N . TRP A 1 193 ? 2.249 1.341 -25.277 1.00 76.50 193 TRP A N 1
ATOM 1558 C CA . TRP A 1 193 ? 2.479 1.843 -23.916 1.00 76.50 193 TRP A CA 1
ATOM 1559 C C . TRP A 1 193 ? 3.171 0.831 -22.992 1.00 76.50 193 TRP A C 1
ATOM 1561 O O . TRP A 1 193 ? 3.640 1.201 -21.912 1.00 76.50 193 TRP A O 1
ATOM 1571 N N . PHE A 1 194 ? 3.245 -0.444 -23.386 1.00 76.56 194 PHE A N 1
ATOM 1572 C CA . PHE A 1 194 ? 3.872 -1.491 -22.590 1.00 76.56 194 PHE A CA 1
ATOM 1573 C C . PHE A 1 194 ? 5.394 -1.539 -22.784 1.00 76.56 194 PHE A C 1
ATOM 1575 O O . PHE A 1 194 ? 5.891 -1.906 -23.848 1.00 76.56 194 PHE A O 1
ATOM 1582 N N . ALA A 1 195 ? 6.141 -1.252 -21.718 1.00 70.31 195 ALA A N 1
ATOM 1583 C CA . ALA A 1 195 ? 7.592 -1.384 -21.663 1.00 70.31 195 ALA A CA 1
ATOM 1584 C C . ALA A 1 195 ? 7.975 -2.680 -20.933 1.00 70.31 195 ALA A C 1
ATOM 1586 O O . ALA A 1 195 ? 7.875 -2.788 -19.709 1.00 70.31 195 ALA A O 1
ATOM 1587 N N . LYS A 1 196 ? 8.426 -3.695 -21.679 1.00 66.56 196 LYS A N 1
ATOM 1588 C CA . LYS A 1 196 ? 8.800 -4.991 -21.096 1.00 66.56 196 LYS A CA 1
ATOM 1589 C C . LYS A 1 196 ? 9.913 -4.819 -20.053 1.00 66.56 196 LYS A C 1
ATOM 1591 O O . LYS A 1 196 ? 10.969 -4.280 -20.361 1.00 66.56 196 LYS A O 1
ATOM 1596 N N . GLY A 1 197 ? 9.688 -5.336 -18.844 1.00 64.44 197 GLY A N 1
ATOM 1597 C CA . GLY A 1 197 ? 10.658 -5.271 -17.745 1.00 64.44 197 GLY A CA 1
ATOM 1598 C C . GLY A 1 197 ? 10.599 -3.984 -16.918 1.00 64.44 197 GLY A C 1
ATOM 1599 O O . GLY A 1 197 ? 11.388 -3.834 -15.987 1.00 64.44 197 GLY A O 1
ATOM 1600 N N . TRP A 1 198 ? 9.655 -3.081 -17.200 1.00 68.81 198 TRP A N 1
ATOM 1601 C CA . TRP A 1 198 ? 9.423 -1.907 -16.363 1.00 68.81 198 TRP A CA 1
ATOM 1602 C C . TRP A 1 198 ? 8.839 -2.316 -15.003 1.00 68.81 198 TRP A C 1
ATOM 1604 O O . TRP A 1 198 ? 7.889 -3.096 -14.913 1.00 68.81 198 TRP A O 1
ATOM 1614 N N . VAL A 1 199 ? 9.427 -1.805 -13.922 1.00 68.12 199 VAL A N 1
ATOM 1615 C CA . VAL A 1 199 ? 9.059 -2.179 -12.538 1.00 68.12 199 VAL A CA 1
ATOM 1616 C C . VAL A 1 199 ? 7.982 -1.289 -11.966 1.00 68.12 199 VAL A C 1
ATOM 1618 O O . VAL A 1 199 ? 7.316 -1.663 -11.006 1.00 68.12 199 VAL A O 1
ATOM 1621 N N . GLY A 1 200 ? 7.740 -0.143 -12.598 1.00 65.62 200 GLY A N 1
ATOM 1622 C CA . GLY A 1 200 ? 6.649 0.744 -12.216 1.00 65.62 200 GLY A CA 1
ATOM 1623 C C . GLY A 1 200 ? 5.289 0.061 -12.217 1.00 65.62 200 GLY A C 1
ATOM 1624 O O . GLY A 1 200 ? 4.457 0.424 -11.397 1.00 65.62 200 GLY A O 1
ATOM 1625 N N . TYR A 1 201 ? 5.094 -0.973 -13.043 1.00 74.12 201 TYR A N 1
ATOM 1626 C CA . TYR A 1 201 ? 3.869 -1.775 -13.051 1.00 74.12 201 TYR A CA 1
ATOM 1627 C C . TYR A 1 201 ? 3.561 -2.451 -11.715 1.00 74.12 201 TYR A C 1
ATOM 1629 O O . TYR A 1 201 ? 2.407 -2.755 -11.453 1.00 74.12 201 TYR A O 1
ATOM 1637 N N . VAL A 1 202 ? 4.565 -2.674 -10.863 1.00 72.31 202 VAL A N 1
ATOM 1638 C CA . VAL A 1 202 ? 4.357 -3.255 -9.532 1.00 72.31 202 VAL A CA 1
ATOM 1639 C C . VAL A 1 202 ? 3.734 -2.247 -8.561 1.00 72.31 202 VAL A C 1
ATOM 1641 O O . VAL A 1 202 ? 3.098 -2.637 -7.583 1.00 72.31 202 VAL A O 1
ATOM 1644 N N . PHE A 1 203 ? 3.911 -0.952 -8.834 1.00 68.88 203 PHE A N 1
ATOM 1645 C CA . PHE A 1 203 ? 3.392 0.159 -8.035 1.00 68.88 203 PHE A CA 1
ATOM 1646 C C . PHE A 1 203 ? 2.072 0.738 -8.580 1.00 68.88 203 PHE A C 1
ATOM 1648 O O . PHE A 1 203 ? 1.600 1.742 -8.049 1.00 68.88 203 PHE A O 1
ATOM 1655 N N . ILE A 1 204 ? 1.508 0.144 -9.639 1.00 71.25 204 ILE A N 1
ATOM 1656 C CA . ILE A 1 204 ? 0.225 0.513 -10.262 1.00 71.25 204 ILE A CA 1
ATOM 1657 C C . ILE A 1 204 ? -0.824 -0.530 -9.879 1.00 71.25 204 ILE A C 1
ATOM 1659 O O . ILE A 1 204 ? -1.935 -0.111 -9.489 1.00 71.25 204 ILE A O 1
#

Sequence (204 aa):
MSTAKKFAGQTAIYGTTTVVQRLLSSILTPLYTRAYDPKVYSVFSTLYSYAAVLQALLAFGMETTFFRYLNKHPDQKKQVYNNSFWVVFLVSIFFLLFAVPFIHTIAGFIKIGNGTSQAEFERYIRYFLGILVLDAWCAIPFAKLRADGRPFKYGIVKLANIFVMVGLNLVFIWVLPYMIKHNVAGAEWIKTWFAKGWVGYVFI

Mean predicted aligned error: 7.63 Å

Nearest PDB structures (foldseek):
  4z3p-assembly1_A  TM=6.241E-01  e=5.464E+00  Escherichia coli
  6x8n-assembly2_B  TM=2.306E-01  e=7.662E+00  synthetic construct
  7jh5-assembly1_A  TM=1.889E-01  e=7.662E+00  synthetic construct

Foldseek 3Di:
DDPVVLVVVLCCLLVVLVVVLVVLVVVVVVVDPVLAPPLLVVLVVVLVVVLVVLLVVLLVCLLVVLLVVCVVCVPCNVVSLVVSLVVSLVSLVVCCVVVLVCLLVVLVVVDGDDPDDSVLSSVLVVLSSVVSSVVSSCSSVLSVCVVVVNSVVSSVVSVVVSCVLSVQVCCLRPVLVVCLVVVPPCNVVSVVPRDRNRPVSSSD

Solvent-accessible surface area (backbone atoms only — not comparable to full-atom values): 11388 Å² total; per-residue (Å²): 130,59,69,65,60,53,49,51,52,48,49,48,51,55,48,50,45,54,49,52,53,51,52,51,54,62,56,45,49,64,52,48,63,72,68,37,56,70,78,60,48,50,51,55,55,51,53,55,55,50,44,58,56,50,44,56,58,52,38,62,61,44,65,64,51,48,55,52,48,43,69,74,36,69,90,43,46,68,57,55,49,52,52,54,46,51,52,35,41,50,52,36,50,52,49,46,69,59,47,60,81,42,36,65,58,53,46,65,68,68,61,72,72,100,84,64,57,70,72,58,49,39,51,43,51,52,40,49,54,50,50,49,39,52,53,34,46,48,47,48,63,53,45,48,35,54,73,71,70,37,58,66,62,49,38,50,53,54,50,51,52,50,51,51,55,52,49,51,35,48,38,65,71,48,48,50,56,49,36,50,73,68,64,40,96,62,24,75,63,46,61,76,77,59,61,89,82,58,64,60,58,73,67,106

Radius of gyration: 20.32 Å; Cα contacts (8 Å, |Δi|>4): 125; chains: 1; bounding box: 46×38×59 Å

pLDDT: mean 82.75, std 8.81, range [50.94, 94.69]

Secondary structure (DSSP, 8-state):
--HHHHHHHHHHHHHHHHHHHHHHHHHHHHHHHHHS-HHHHHHHHHHHHHHHHHHHHHHTTHHHHHHHHHHH-GGGHHHHHHHHHHHHHHHHHHHHHHHTTTHHHHHHHH---TTS-HHHHHHHHHHHHHHHHHHHHHHHHHHHHHHTT-HHHHHHHHHHHHHHHHHHHHIIIIIHHHHHHTT-TTHHHHHHH--TT-SGGGG-